Protein AF-A0A8T4PG13-F1 (afdb_monomer)

Foldseek 3Di:
DPDQAWFLLLLVLLCVAQVVVVPQAGPQPRHRSVVCRRQQDSHRPSDPPDQKFGFQADKAKEFEWEAEALDTCDCVNQVVFADDPVVSDDRQFTSQKGFHHDDDPVDGTRGMMMGGIGQDFQLNGCVSQCWDKDQAWTAHNVRDIQGDDPQKGWFKDKLLHTDRCIRNDDDHHQIFIYIYIGNDDPVSSVVRSVPRDRCSVVD

pLDDT: mean 92.12, std 10.07, range [40.81, 98.62]

Secondary structure (DSSP, 8-state):
-PPP---HHHHHHHHHHH-TT-SSB-TTT-SBHHHHHHTT-SS-TTSTT-----TTS--EEEEEEEEETTEE--HHHHGGGSB-TTT---TTS-SSEEEBSSPPTT--TTSEEEE-STT--HHHHHHHTT-EE-SSEEE-TT--EEE--SS-EEEEEETTEE-TTGGG--PPTTEEEEEEEES--HHHHHHHHHHS---GGG-

Sequence (203 aa):
MSAMSLTPFDTQLAKEFMDKNNDGQCDSCGMPVDMCISSGQLQCNMDSKSTIGILGSQHLHADLKIYILGNVLDENVLGPLAMDMSKMDSRITSSFIHFDKGASFPEKEGDVIHMHATGVPLWVFFKSIGIKFNKECFVLDNKESYCNDRNNNLKFFVNGIENPEYEEYVFNDNDKILVSYGDEGEKEIKQQISSITDFSKNH

Mean predicted aligned error: 4.25 Å

Structure (mmCIF, N/CA/C/O backbone):
data_AF-A0A8T4PG13-F1
#
_entry.id   AF-A0A8T4PG13-F1
#
loop_
_atom_site.group_PDB
_atom_site.id
_atom_site.type_symbol
_atom_site.label_atom_id
_atom_site.label_alt_id
_atom_site.label_comp_id
_atom_site.label_asym_id
_atom_site.label_entity_id
_atom_site.label_seq_id
_atom_site.pdbx_PDB_ins_code
_atom_site.Cartn_x
_atom_site.Cartn_y
_atom_site.Cartn_z
_atom_site.occupancy
_atom_site.B_iso_or_equiv
_atom_site.auth_seq_id
_atom_site.auth_comp_id
_atom_site.auth_asym_id
_atom_site.auth_atom_id
_atom_site.pdbx_PDB_model_num
ATOM 1 N N . MET A 1 1 ? -3.878 9.234 -23.975 1.00 40.81 1 MET A N 1
ATOM 2 C CA . MET A 1 1 ? -3.409 8.719 -22.675 1.00 40.81 1 MET A CA 1
ATOM 3 C C . MET A 1 1 ? -1.916 8.973 -22.630 1.00 40.81 1 MET A C 1
ATOM 5 O O . MET A 1 1 ? -1.228 8.515 -23.534 1.00 40.81 1 MET A O 1
ATOM 9 N N . SER A 1 2 ? -1.445 9.807 -21.701 1.00 45.94 2 SER A N 1
ATOM 10 C CA . SER A 1 2 ? -0.002 9.947 -21.471 1.00 45.94 2 SER A CA 1
ATOM 11 C C . SER A 1 2 ? 0.509 8.592 -20.981 1.00 45.94 2 SER A C 1
ATOM 13 O O . SER A 1 2 ? -0.162 7.975 -20.155 1.00 45.94 2 SER A O 1
ATOM 15 N N . ALA A 1 3 ? 1.613 8.085 -21.524 1.00 58.28 3 ALA A N 1
ATOM 16 C CA . ALA A 1 3 ? 2.191 6.841 -21.026 1.00 58.28 3 ALA A CA 1
ATOM 17 C C . ALA A 1 3 ? 2.620 7.067 -19.568 1.00 58.28 3 ALA A C 1
ATOM 19 O O . ALA A 1 3 ? 3.402 7.981 -19.306 1.00 58.28 3 ALA A O 1
ATOM 20 N N . MET A 1 4 ? 2.084 6.286 -18.624 1.00 72.06 4 MET A N 1
ATOM 21 C CA . MET A 1 4 ? 2.599 6.294 -17.254 1.00 72.06 4 MET A CA 1
ATOM 22 C C . MET A 1 4 ? 4.065 5.865 -17.291 1.00 72.06 4 MET A C 1
ATOM 24 O O . MET A 1 4 ? 4.422 4.891 -17.955 1.00 72.06 4 MET A O 1
ATOM 28 N N . SER A 1 5 ? 4.914 6.616 -16.602 1.00 84.88 5 SER A N 1
ATOM 29 C CA . SER A 1 5 ? 6.335 6.325 -16.455 1.00 84.88 5 SER A CA 1
ATOM 30 C C . SER A 1 5 ? 6.651 6.082 -14.990 1.00 84.88 5 SER A C 1
ATOM 32 O O . SER A 1 5 ? 6.028 6.694 -14.121 1.00 84.88 5 SER A O 1
ATOM 34 N N . LEU A 1 6 ? 7.659 5.252 -14.729 1.00 90.69 6 LEU A N 1
ATOM 35 C CA . LEU A 1 6 ? 8.151 5.013 -13.375 1.00 90.69 6 LEU A CA 1
ATOM 36 C C . LEU A 1 6 ? 8.548 6.333 -12.709 1.00 90.69 6 LEU A C 1
ATOM 38 O O . LEU A 1 6 ? 9.200 7.182 -13.327 1.00 90.69 6 LEU A O 1
ATOM 42 N N . THR A 1 7 ? 8.184 6.494 -11.439 1.00 91.00 7 THR A N 1
ATOM 43 C CA . THR A 1 7 ? 8.658 7.624 -10.638 1.00 91.00 7 THR A CA 1
ATOM 44 C C . THR A 1 7 ? 10.124 7.409 -10.235 1.00 91.00 7 THR A C 1
ATOM 46 O O . THR A 1 7 ? 10.674 6.311 -10.403 1.00 91.00 7 THR A O 1
ATOM 49 N N . PRO A 1 8 ? 10.807 8.428 -9.678 1.00 90.81 8 PRO A N 1
ATOM 50 C CA . PRO A 1 8 ? 12.129 8.231 -9.088 1.00 90.81 8 PRO A CA 1
ATOM 51 C C . PRO A 1 8 ? 12.143 7.159 -7.989 1.00 90.81 8 PRO A C 1
ATOM 53 O O . PRO A 1 8 ? 13.102 6.390 -7.921 1.00 90.81 8 PRO A O 1
ATOM 56 N N . PHE A 1 9 ? 11.073 7.068 -7.186 1.00 91.81 9 PHE A N 1
ATOM 57 C CA . PHE A 1 9 ? 10.904 6.010 -6.188 1.00 91.81 9 PHE A CA 1
ATOM 58 C C . PHE A 1 9 ? 10.885 4.629 -6.851 1.00 91.81 9 PHE A C 1
ATOM 60 O O . PHE A 1 9 ? 11.680 3.765 -6.484 1.00 91.81 9 PHE A O 1
ATOM 67 N N . ASP A 1 10 ? 10.050 4.441 -7.877 1.00 94.12 10 ASP A N 1
ATOM 68 C CA . ASP A 1 10 ? 9.951 3.153 -8.573 1.00 94.12 10 ASP A CA 1
ATOM 69 C C . ASP A 1 10 ? 11.254 2.786 -9.276 1.00 94.12 10 ASP A C 1
ATOM 71 O O . ASP A 1 10 ? 11.662 1.634 -9.264 1.00 94.12 10 ASP A O 1
ATOM 75 N N . THR A 1 11 ? 11.935 3.769 -9.868 1.00 94.00 11 THR A N 1
ATOM 76 C CA . THR A 1 11 ? 13.227 3.566 -10.533 1.00 94.00 11 THR A CA 1
ATOM 77 C C . THR A 1 11 ? 14.283 3.081 -9.542 1.00 94.00 11 THR A C 1
ATOM 79 O O . THR A 1 11 ? 15.051 2.171 -9.854 1.00 94.00 11 THR A O 1
ATOM 82 N N . GLN A 1 12 ? 14.333 3.670 -8.345 1.00 94.31 12 GLN A N 1
ATOM 83 C CA . GLN A 1 12 ? 15.242 3.226 -7.293 1.00 94.31 12 GLN A CA 1
ATOM 84 C C . GLN A 1 12 ? 14.870 1.824 -6.798 1.00 94.31 12 GLN A C 1
ATOM 86 O O . GLN A 1 12 ? 15.736 0.955 -6.724 1.00 94.31 12 GLN A O 1
ATOM 91 N N . LEU A 1 13 ? 13.589 1.586 -6.518 1.00 95.50 13 LEU A N 1
ATOM 92 C CA . LEU A 1 13 ? 13.092 0.295 -6.048 1.00 95.50 13 LEU A CA 1
ATOM 93 C C . LEU A 1 13 ? 13.324 -0.824 -7.078 1.00 95.50 13 LEU A C 1
ATOM 95 O O . LEU A 1 13 ? 13.724 -1.930 -6.723 1.00 95.50 13 LEU A O 1
ATOM 99 N N . ALA A 1 14 ? 13.155 -0.522 -8.364 1.00 96.50 14 ALA A N 1
ATOM 100 C CA . ALA A 1 14 ? 13.445 -1.427 -9.466 1.00 96.50 14 ALA A CA 1
ATOM 101 C C . ALA A 1 14 ? 14.925 -1.832 -9.495 1.00 96.50 14 ALA A C 1
ATOM 103 O O . ALA A 1 14 ? 15.232 -3.009 -9.675 1.00 96.50 14 ALA A O 1
ATOM 104 N N . LYS A 1 15 ? 15.846 -0.886 -9.265 1.00 96.56 15 LYS A N 1
ATOM 105 C CA . LYS A 1 15 ? 17.284 -1.178 -9.149 1.00 96.56 15 LYS A CA 1
ATOM 106 C C . LYS A 1 15 ? 17.589 -2.034 -7.920 1.00 96.56 15 LYS A C 1
ATOM 108 O O . LYS A 1 15 ? 18.310 -3.013 -8.050 1.00 96.56 15 LYS A O 1
ATOM 113 N N . GLU A 1 16 ? 16.970 -1.748 -6.771 1.00 95.69 16 GLU A N 1
ATOM 114 C CA . GLU A 1 16 ? 17.101 -2.577 -5.556 1.00 95.69 16 GLU A CA 1
ATOM 115 C C . GLU A 1 16 ? 16.682 -4.042 -5.792 1.00 95.69 16 GLU A C 1
ATOM 117 O O . GLU A 1 16 ? 17.250 -4.956 -5.188 1.00 95.69 16 GLU A O 1
ATOM 122 N N . PHE A 1 17 ? 15.702 -4.287 -6.667 1.00 95.69 17 PHE A N 1
ATOM 123 C CA . PHE A 1 17 ? 15.253 -5.642 -6.992 1.00 95.69 17 PHE A CA 1
ATOM 124 C C . PHE A 1 17 ? 16.032 -6.316 -8.108 1.00 95.69 17 PHE A C 1
ATOM 126 O O . PHE A 1 17 ? 16.291 -7.519 -8.013 1.00 95.69 17 PHE A O 1
ATOM 133 N N . MET A 1 18 ? 16.351 -5.574 -9.164 1.00 96.94 18 MET A N 1
ATOM 134 C CA . MET A 1 18 ? 16.873 -6.140 -10.399 1.00 96.94 18 MET A CA 1
ATOM 135 C C . MET A 1 18 ? 18.391 -6.054 -10.520 1.00 96.94 18 MET A C 1
ATOM 137 O O . MET A 1 18 ? 18.924 -6.874 -11.245 1.00 96.94 18 MET A O 1
ATOM 141 N N . ASP A 1 19 ? 19.071 -5.123 -9.854 1.00 97.25 19 ASP A N 1
ATOM 142 C CA . ASP A 1 19 ? 20.518 -4.869 -9.977 1.00 97.25 19 ASP A CA 1
ATOM 143 C C . ASP A 1 19 ? 21.156 -4.808 -8.576 1.00 97.25 19 ASP A C 1
ATOM 145 O O . ASP A 1 19 ? 21.593 -3.762 -8.088 1.00 97.25 19 ASP A O 1
ATOM 149 N N . LYS A 1 20 ? 21.142 -5.939 -7.859 1.00 95.75 20 LYS A N 1
ATOM 150 C CA . LYS A 1 20 ? 21.575 -6.011 -6.451 1.00 95.75 20 LYS A CA 1
ATOM 151 C C . LYS A 1 20 ? 23.082 -5.885 -6.302 1.00 95.75 20 LYS A C 1
ATOM 153 O O . LYS A 1 20 ? 23.561 -5.487 -5.239 1.00 95.75 20 LYS A O 1
ATOM 158 N N . ASN A 1 21 ? 23.831 -6.279 -7.330 1.00 96.31 21 ASN A N 1
ATOM 159 C CA . ASN A 1 21 ? 25.283 -6.151 -7.362 1.00 96.31 21 ASN A CA 1
ATOM 160 C C . ASN A 1 21 ? 25.744 -4.769 -7.878 1.00 96.31 21 ASN A C 1
ATOM 162 O O . ASN A 1 21 ? 26.934 -4.464 -7.771 1.00 96.31 21 ASN A O 1
ATOM 166 N N . ASN A 1 22 ? 24.809 -3.931 -8.347 1.00 96.50 22 ASN A N 1
ATOM 167 C CA . ASN A 1 22 ? 25.030 -2.576 -8.842 1.00 96.50 22 ASN A CA 1
ATOM 168 C C . ASN A 1 22 ? 26.055 -2.536 -9.995 1.00 96.50 22 ASN A C 1
ATOM 170 O O . ASN A 1 22 ? 26.958 -1.689 -10.013 1.00 96.50 22 ASN A O 1
ATOM 174 N N . ASP A 1 23 ? 25.937 -3.475 -10.937 1.00 97.50 23 ASP A N 1
ATOM 175 C CA . ASP A 1 23 ? 26.761 -3.558 -12.149 1.00 97.50 23 ASP A CA 1
ATOM 176 C C . ASP A 1 23 ? 26.064 -2.988 -13.402 1.00 97.50 23 ASP A C 1
ATOM 178 O O . ASP A 1 23 ? 26.671 -2.911 -14.477 1.00 97.50 23 ASP A O 1
ATOM 182 N N . GLY A 1 24 ? 24.817 -2.525 -13.255 1.00 97.06 24 GLY A N 1
ATOM 183 C CA . GLY A 1 24 ? 24.008 -1.950 -14.325 1.00 97.06 24 GLY A CA 1
ATOM 184 C C . GLY A 1 24 ? 23.282 -2.988 -15.183 1.00 97.06 24 GLY A C 1
ATOM 185 O O . GLY A 1 24 ? 22.622 -2.611 -16.159 1.00 97.06 24 GLY A O 1
ATOM 186 N N . GLN A 1 25 ? 23.376 -4.276 -14.852 1.00 97.88 25 GLN A N 1
ATOM 187 C CA . GLN A 1 25 ? 22.644 -5.361 -15.493 1.00 97.88 25 GLN A CA 1
ATOM 188 C C . GLN A 1 25 ? 21.595 -5.931 -14.544 1.00 97.88 25 GLN A C 1
ATOM 190 O O . GLN A 1 25 ? 21.725 -5.934 -13.327 1.00 97.88 25 GLN A O 1
ATOM 195 N N . CYS A 1 26 ? 20.510 -6.425 -15.126 1.00 97.38 26 CYS A N 1
ATOM 196 C CA . CYS A 1 26 ? 19.510 -7.138 -14.370 1.00 97.38 26 CYS A CA 1
ATOM 197 C C . CYS A 1 26 ? 20.037 -8.532 -14.000 1.00 97.38 26 CYS A C 1
ATOM 199 O O . CYS A 1 26 ? 20.250 -9.365 -14.881 1.00 97.38 26 CYS A O 1
ATOM 201 N N . ASP A 1 27 ? 20.135 -8.821 -12.706 1.00 96.50 27 ASP A N 1
ATOM 202 C CA . ASP A 1 27 ? 20.566 -10.095 -12.118 1.00 96.50 27 ASP A CA 1
ATOM 203 C C . ASP A 1 27 ? 19.763 -11.306 -12.623 1.00 96.50 27 ASP A C 1
ATOM 205 O O . ASP A 1 27 ? 20.221 -12.446 -12.546 1.00 96.50 27 ASP A O 1
ATOM 209 N N . SER A 1 28 ? 18.540 -11.077 -13.110 1.00 95.94 28 SER A N 1
ATOM 210 C CA . SER A 1 28 ? 17.630 -12.140 -13.555 1.00 95.94 28 SER A CA 1
ATOM 211 C C . SER A 1 28 ? 17.753 -12.466 -15.041 1.00 95.94 28 SER A C 1
ATOM 213 O O . SER A 1 28 ? 17.643 -13.629 -15.420 1.00 95.94 28 SER A O 1
ATOM 215 N N . CYS A 1 29 ? 17.966 -11.460 -15.896 1.00 95.94 29 CYS A N 1
ATOM 216 C CA . CYS A 1 29 ? 17.942 -11.635 -17.354 1.00 95.94 29 CYS A CA 1
ATOM 217 C C . CYS A 1 29 ? 19.242 -11.239 -18.070 1.00 95.94 29 CYS A C 1
ATOM 219 O O . CYS A 1 29 ? 19.374 -11.503 -19.264 1.00 95.94 29 CYS A O 1
ATOM 221 N N . GLY A 1 30 ? 20.194 -10.606 -17.379 1.00 96.00 30 GLY A N 1
ATOM 222 C CA . GLY A 1 30 ? 21.473 -10.149 -17.932 1.00 96.00 30 GLY A CA 1
ATOM 223 C C . GLY A 1 30 ? 21.376 -8.960 -18.897 1.00 96.00 30 GLY A C 1
ATOM 224 O O . GLY A 1 30 ? 22.376 -8.567 -19.489 1.00 96.00 30 GLY A O 1
ATOM 225 N N . MET A 1 31 ? 20.188 -8.381 -19.096 1.00 96.19 31 MET A N 1
ATOM 226 C CA . MET A 1 31 ? 20.018 -7.160 -19.893 1.00 96.19 31 MET A CA 1
ATOM 227 C C . MET A 1 31 ? 20.367 -5.920 -19.063 1.00 96.19 31 MET A C 1
ATOM 229 O O . MET A 1 31 ? 20.243 -5.973 -17.841 1.00 96.19 31 MET A O 1
ATOM 233 N N . PRO A 1 32 ? 20.722 -4.778 -19.682 1.00 97.94 32 PRO A N 1
ATOM 234 C CA . PRO A 1 32 ? 20.872 -3.520 -18.953 1.00 97.94 32 PRO A CA 1
ATOM 235 C C . PRO A 1 32 ? 19.631 -3.216 -18.104 1.00 97.94 32 PRO A C 1
ATOM 237 O O . PRO A 1 32 ? 18.508 -3.252 -18.615 1.00 97.94 32 PRO A O 1
ATOM 240 N N . VAL A 1 33 ? 19.808 -2.902 -16.819 1.00 97.12 33 VAL A N 1
ATOM 241 C CA . VAL A 1 33 ? 18.679 -2.704 -15.891 1.00 97.12 33 VAL A CA 1
ATOM 242 C C . VAL A 1 33 ? 17.763 -1.561 -16.342 1.00 97.12 33 VAL A C 1
ATOM 244 O O . VAL A 1 33 ? 16.540 -1.677 -16.274 1.00 97.12 33 VAL A O 1
ATOM 247 N N . ASP A 1 34 ? 18.334 -0.504 -16.926 1.00 96.00 34 ASP A N 1
ATOM 248 C CA . ASP A 1 34 ? 17.578 0.632 -17.464 1.00 96.00 34 ASP A CA 1
ATOM 249 C C . ASP A 1 34 ? 16.650 0.224 -18.628 1.00 96.00 34 ASP A C 1
ATOM 251 O O . ASP A 1 34 ? 15.604 0.842 -18.839 1.00 96.00 34 ASP A O 1
ATOM 255 N N . MET A 1 35 ? 16.968 -0.850 -19.361 1.00 95.44 35 MET A N 1
ATOM 256 C CA . MET A 1 35 ? 16.071 -1.408 -20.381 1.00 95.44 35 MET A CA 1
ATOM 257 C C . MET A 1 35 ? 14.831 -2.044 -19.741 1.00 95.44 35 MET A C 1
ATOM 259 O O . MET A 1 35 ? 13.722 -1.876 -20.243 1.00 95.44 35 MET A O 1
ATOM 263 N N . CYS A 1 36 ? 14.992 -2.720 -18.600 1.00 95.19 36 CYS A N 1
ATOM 264 C CA . CYS A 1 36 ? 13.862 -3.266 -17.853 1.00 95.19 36 CYS A CA 1
ATOM 265 C C . CYS A 1 36 ? 13.001 -2.133 -17.267 1.00 95.19 36 CYS A C 1
ATOM 267 O O . CYS A 1 36 ? 11.787 -2.105 -17.471 1.00 95.19 36 CYS A O 1
ATOM 269 N N . ILE A 1 37 ? 13.629 -1.139 -16.639 1.00 95.25 37 ILE A N 1
ATOM 270 C CA . ILE A 1 37 ? 12.951 0.025 -16.042 1.00 95.25 37 ILE A CA 1
ATOM 271 C C . ILE A 1 37 ? 12.169 0.817 -17.099 1.00 95.25 37 ILE A C 1
ATOM 273 O O . ILE A 1 37 ? 10.988 1.102 -16.912 1.00 95.25 37 ILE A O 1
ATOM 277 N N . SER A 1 38 ? 12.789 1.125 -18.244 1.00 93.56 38 SER A N 1
ATOM 278 C CA . SER A 1 38 ? 12.133 1.865 -19.337 1.00 93.56 38 SER A CA 1
ATOM 279 C C . SER A 1 38 ? 10.974 1.104 -19.984 1.00 93.56 38 SER A C 1
ATOM 281 O O . SER A 1 38 ? 10.086 1.727 -20.562 1.00 93.56 38 SER A O 1
ATOM 283 N N . SER A 1 39 ? 10.938 -0.224 -19.846 1.00 93.06 39 SER A N 1
ATOM 284 C CA . SER A 1 39 ? 9.801 -1.053 -20.260 1.00 93.06 39 SER A CA 1
ATOM 285 C C . SER A 1 39 ? 8.658 -1.119 -19.236 1.00 93.06 39 SER A C 1
ATOM 287 O O . SER A 1 39 ? 7.694 -1.843 -19.463 1.00 93.06 39 SER A O 1
ATOM 289 N N . GLY A 1 40 ? 8.742 -0.380 -18.123 1.00 94.25 40 GLY A N 1
ATOM 290 C CA . GLY A 1 40 ? 7.680 -0.323 -17.118 1.00 94.25 40 GLY A CA 1
ATOM 291 C C . GLY A 1 40 ? 7.798 -1.369 -16.006 1.00 94.25 40 GLY A C 1
ATOM 292 O O . GLY A 1 40 ? 6.801 -1.672 -15.359 1.00 94.25 40 GLY A O 1
ATOM 293 N N . GLN A 1 41 ? 8.971 -1.973 -15.802 1.00 95.94 41 GLN A N 1
ATOM 294 C CA . GLN A 1 41 ? 9.139 -3.096 -14.875 1.00 95.94 41 GLN A CA 1
ATOM 295 C C . GLN A 1 41 ? 9.695 -2.657 -13.518 1.00 95.94 41 GLN A C 1
ATOM 297 O O . GLN A 1 41 ? 10.787 -2.091 -13.451 1.00 95.94 41 GLN A O 1
ATOM 302 N N . LEU A 1 42 ? 8.977 -2.990 -12.438 1.00 96.19 42 LEU A N 1
ATOM 303 C CA . LEU A 1 42 ? 9.498 -2.911 -11.067 1.00 96.19 42 LEU A CA 1
ATOM 304 C C . LEU A 1 42 ? 10.297 -4.166 -10.690 1.00 96.19 42 LEU A C 1
ATOM 306 O O . LEU A 1 42 ? 11.298 -4.091 -9.984 1.00 96.19 42 LEU A O 1
ATOM 310 N N . GLN A 1 43 ? 9.862 -5.320 -11.193 1.00 96.69 43 GLN A N 1
ATOM 311 C CA . GLN A 1 43 ? 10.550 -6.602 -11.094 1.00 96.69 43 GLN A CA 1
ATOM 312 C C . GLN A 1 43 ? 10.735 -7.173 -12.500 1.00 96.69 43 GLN A C 1
ATOM 314 O O . GLN A 1 43 ? 9.929 -6.914 -13.394 1.00 96.69 43 GLN A O 1
ATOM 319 N N . CYS A 1 44 ? 11.793 -7.953 -12.713 1.00 95.94 44 CYS A N 1
ATOM 320 C CA . CYS A 1 44 ? 12.068 -8.520 -14.027 1.00 95.94 44 CYS A CA 1
ATOM 321 C C . CYS A 1 44 ? 11.021 -9.588 -14.365 1.00 95.94 44 CYS A C 1
ATOM 323 O O . CYS A 1 44 ? 10.932 -10.598 -13.672 1.00 95.94 44 CYS A O 1
ATOM 325 N N . ASN A 1 45 ? 10.273 -9.435 -15.456 1.00 92.62 45 ASN A N 1
ATOM 326 C CA . ASN A 1 45 ? 9.274 -10.422 -15.884 1.00 92.62 45 ASN A CA 1
ATOM 327 C C . ASN A 1 45 ? 9.866 -11.785 -16.300 1.00 92.62 45 ASN A C 1
ATOM 329 O O . ASN A 1 45 ? 9.121 -12.742 -16.503 1.00 92.62 45 ASN A O 1
ATOM 333 N N . MET A 1 46 ? 11.192 -11.876 -16.446 1.00 92.00 46 MET A N 1
ATOM 334 C CA . MET A 1 46 ? 11.911 -13.129 -16.683 1.00 92.00 46 MET A CA 1
ATOM 335 C C . MET A 1 46 ? 12.332 -13.828 -15.382 1.00 92.00 46 MET A C 1
ATOM 337 O O . MET A 1 46 ? 12.756 -14.982 -15.434 1.00 92.00 46 MET A O 1
ATOM 341 N N . ASP A 1 47 ? 12.215 -13.170 -14.225 1.00 92.62 47 ASP A N 1
ATOM 342 C CA . ASP A 1 47 ? 12.393 -13.830 -12.934 1.00 92.62 47 ASP A CA 1
ATOM 343 C C . ASP A 1 47 ? 11.116 -14.592 -12.564 1.00 92.62 47 ASP A C 1
ATOM 345 O O . ASP A 1 47 ? 10.043 -14.020 -12.387 1.00 92.62 47 ASP A O 1
ATOM 349 N N . SER A 1 48 ? 11.254 -15.905 -12.387 1.00 90.94 48 SER A N 1
ATOM 350 C CA . SER A 1 48 ? 10.196 -16.793 -11.888 1.00 90.94 48 SER A CA 1
ATOM 351 C C . SER A 1 48 ? 9.613 -16.395 -10.524 1.00 90.94 48 SER A C 1
ATOM 353 O O . SER A 1 48 ? 8.555 -16.897 -10.153 1.00 90.94 48 SER A O 1
ATOM 355 N N . LYS A 1 49 ? 10.313 -15.548 -9.759 1.00 91.12 49 LYS A N 1
ATOM 356 C CA . LYS A 1 49 ? 9.876 -15.045 -8.451 1.00 91.12 49 LYS A CA 1
ATOM 357 C C . LYS A 1 49 ? 9.139 -13.711 -8.530 1.00 91.12 49 LYS A C 1
ATOM 359 O O . LYS A 1 49 ? 8.639 -13.263 -7.501 1.00 91.12 49 LYS A O 1
ATOM 364 N N . SER A 1 50 ? 9.085 -13.076 -9.699 1.00 93.38 50 SER A N 1
ATOM 365 C CA . SER A 1 50 ? 8.373 -11.813 -9.866 1.00 93.38 50 SER A CA 1
ATOM 366 C C . SER A 1 50 ? 6.873 -12.010 -9.706 1.00 93.38 50 SER A C 1
ATOM 368 O O . SER A 1 50 ? 6.273 -12.887 -10.327 1.00 93.38 50 SER A O 1
ATOM 370 N N . THR A 1 51 ? 6.272 -11.161 -8.884 1.00 95.12 51 THR A N 1
ATOM 371 C CA . THR A 1 51 ? 4.829 -11.127 -8.624 1.00 95.12 51 THR A CA 1
ATOM 372 C C . THR A 1 51 ? 4.190 -9.836 -9.124 1.00 95.12 51 THR A C 1
ATOM 374 O O . THR A 1 51 ? 2.988 -9.815 -9.374 1.00 95.12 51 THR A O 1
ATOM 377 N N . ILE A 1 52 ? 4.988 -8.780 -9.317 1.00 97.19 52 ILE A N 1
ATOM 378 C CA . ILE A 1 52 ? 4.526 -7.468 -9.766 1.00 97.19 52 ILE A CA 1
ATOM 379 C C . ILE A 1 52 ? 4.598 -7.390 -11.293 1.00 97.19 52 ILE A C 1
ATOM 381 O O . ILE A 1 52 ? 5.650 -7.609 -11.898 1.00 97.19 52 ILE A O 1
ATOM 385 N N . GLY A 1 53 ? 3.465 -7.069 -11.914 1.00 96.31 53 GLY A N 1
ATOM 386 C CA . GLY A 1 53 ? 3.335 -6.898 -13.357 1.00 96.31 53 GLY A CA 1
ATOM 387 C C . GLY A 1 53 ? 3.977 -5.618 -13.885 1.00 96.31 53 GLY A C 1
ATOM 388 O O . GLY A 1 53 ? 4.483 -4.780 -13.144 1.00 96.31 53 GLY A O 1
ATOM 389 N N . ILE A 1 54 ? 3.921 -5.448 -15.205 1.00 95.88 54 ILE A N 1
ATOM 390 C CA . ILE A 1 54 ? 4.385 -4.228 -15.879 1.00 95.88 54 ILE A CA 1
ATOM 391 C C . ILE A 1 54 ? 3.431 -3.072 -15.548 1.00 95.88 54 ILE A C 1
ATOM 393 O O . ILE A 1 54 ? 2.216 -3.272 -15.491 1.00 95.88 54 ILE A O 1
ATOM 397 N N . LEU A 1 55 ? 3.954 -1.862 -15.361 1.00 95.50 55 LEU A N 1
ATOM 398 C CA . LEU A 1 55 ? 3.146 -0.657 -15.180 1.00 95.50 55 LEU A CA 1
ATOM 399 C C . LEU A 1 55 ? 2.139 -0.485 -16.332 1.00 95.50 55 LEU A C 1
ATOM 401 O O . LEU A 1 55 ? 2.487 -0.590 -17.507 1.00 95.50 55 LEU A O 1
ATOM 405 N N . GLY A 1 56 ? 0.881 -0.233 -15.985 1.00 93.94 56 GLY A N 1
ATOM 406 C CA . GLY A 1 56 ? -0.256 -0.167 -16.902 1.00 93.94 56 GLY A CA 1
ATOM 407 C C . GLY A 1 56 ? -0.893 -1.520 -17.244 1.00 93.94 56 GLY A C 1
ATOM 408 O O . GLY A 1 56 ? -1.825 -1.556 -18.044 1.00 93.94 56 GLY A O 1
ATOM 409 N N . SER A 1 57 ? -0.423 -2.638 -16.675 1.00 95.38 57 SER A N 1
ATOM 410 C CA . SER A 1 57 ? -0.997 -3.973 -16.940 1.00 95.38 57 SER A CA 1
ATOM 411 C C . SER A 1 57 ? -2.383 -4.194 -16.328 1.00 95.38 57 SER A C 1
ATOM 413 O O . SER A 1 57 ? -3.113 -5.078 -16.775 1.00 95.38 57 SER A O 1
ATOM 415 N N . GLN A 1 58 ? -2.753 -3.401 -15.325 1.00 95.69 58 GLN A N 1
ATOM 416 C CA . GLN A 1 58 ? -4.058 -3.428 -14.674 1.00 95.69 58 GLN A CA 1
ATOM 417 C C . GLN A 1 58 ? -4.386 -2.031 -14.143 1.00 95.69 58 GLN A C 1
ATOM 419 O O . GLN A 1 58 ? -3.481 -1.222 -13.975 1.00 95.69 58 GLN A O 1
ATOM 424 N N . HIS A 1 59 ? -5.659 -1.741 -13.893 1.00 96.12 59 HIS A N 1
ATOM 425 C CA . HIS A 1 59 ? -6.086 -0.539 -13.187 1.00 96.12 59 HIS A CA 1
ATOM 426 C C . HIS A 1 59 ? -7.217 -0.921 -12.227 1.00 96.12 59 HIS A C 1
ATOM 428 O O . HIS A 1 59 ? -8.254 -1.374 -12.706 1.00 96.12 59 HIS A O 1
ATOM 434 N N . LEU A 1 60 ? -6.980 -0.840 -10.914 1.00 97.56 60 LEU A N 1
ATOM 435 C CA . LEU A 1 60 ? -7.962 -1.159 -9.870 1.00 97.56 60 LEU A CA 1
ATOM 436 C C . LEU A 1 60 ? -8.030 -0.050 -8.823 1.00 97.56 60 LEU A C 1
ATOM 438 O O . LEU A 1 60 ? -7.029 0.626 -8.568 1.00 97.56 60 LEU A O 1
ATOM 442 N N . HIS A 1 61 ? -9.176 0.039 -8.156 1.00 97.56 61 HIS A N 1
ATOM 443 C CA . HIS A 1 61 ? -9.457 1.006 -7.100 1.00 97.56 61 HIS A CA 1
ATOM 444 C C . HIS A 1 61 ? -9.848 0.296 -5.803 1.00 97.56 61 HIS A C 1
ATOM 446 O O . HIS A 1 61 ? -10.497 -0.745 -5.836 1.00 97.56 61 HIS A O 1
ATOM 452 N N . ALA A 1 62 ? -9.501 0.859 -4.649 1.00 98.31 62 ALA A N 1
ATOM 453 C CA . ALA A 1 62 ? -9.994 0.399 -3.350 1.00 98.31 62 ALA A CA 1
ATOM 454 C C . ALA A 1 62 ? -10.210 1.584 -2.403 1.00 98.31 62 ALA A C 1
ATOM 456 O O . ALA A 1 62 ? -9.515 2.594 -2.495 1.00 98.31 62 ALA A O 1
ATOM 457 N N . ASP A 1 63 ? -11.164 1.466 -1.484 1.00 97.69 63 ASP A N 1
ATOM 458 C CA . ASP A 1 63 ? -11.360 2.446 -0.417 1.00 97.69 63 ASP A CA 1
ATOM 459 C C . ASP A 1 63 ? -10.448 2.088 0.765 1.00 97.69 63 ASP A C 1
ATOM 461 O O . ASP A 1 63 ? -10.506 0.967 1.278 1.00 97.69 63 ASP A O 1
ATOM 465 N N . LEU A 1 64 ? -9.623 3.028 1.226 1.00 96.75 64 LEU A N 1
ATOM 466 C CA . LEU A 1 64 ? -8.682 2.819 2.327 1.00 96.75 64 LEU A CA 1
ATOM 467 C C . LEU A 1 64 ? -8.986 3.770 3.481 1.00 96.75 64 LEU A C 1
ATOM 469 O O . LEU A 1 64 ? -9.145 4.972 3.301 1.00 96.75 64 LEU A O 1
ATOM 473 N N . LYS A 1 65 ? -9.007 3.235 4.702 1.00 96.94 65 LYS A N 1
ATOM 474 C CA . LYS A 1 65 ? -9.088 4.045 5.915 1.00 96.94 65 LYS A CA 1
ATOM 475 C C . LYS A 1 65 ? -8.106 3.576 6.969 1.00 96.94 65 LYS A C 1
ATOM 477 O O . LYS A 1 65 ? -7.950 2.379 7.203 1.00 96.94 65 LYS A O 1
ATOM 482 N N . ILE A 1 66 ? -7.456 4.534 7.622 1.00 97.12 66 ILE A N 1
ATOM 483 C CA . ILE A 1 66 ? -6.442 4.263 8.639 1.00 97.12 66 ILE A CA 1
ATOM 484 C C . ILE A 1 66 ? -6.847 4.956 9.936 1.00 97.12 66 ILE A C 1
ATOM 486 O O . ILE A 1 66 ? -7.087 6.162 9.950 1.00 97.12 66 ILE A O 1
ATOM 490 N N . TYR A 1 67 ? -6.917 4.185 11.016 1.00 97.50 67 TYR A N 1
ATOM 491 C CA . TYR A 1 67 ? -7.188 4.651 12.369 1.00 97.50 67 TYR A CA 1
ATOM 492 C C . TYR A 1 67 ? -5.987 4.397 13.274 1.00 97.50 67 TYR A C 1
ATOM 494 O O . TYR A 1 67 ? -5.447 3.292 13.308 1.00 97.50 67 TYR A O 1
ATOM 502 N N . ILE A 1 68 ? -5.604 5.411 14.045 1.00 97.00 68 ILE A N 1
ATOM 503 C CA . ILE A 1 68 ? -4.548 5.356 15.050 1.00 97.00 68 ILE A CA 1
ATOM 504 C C . ILE A 1 68 ? -5.102 5.920 16.362 1.00 97.00 68 ILE A C 1
ATOM 506 O O . ILE A 1 68 ? -5.476 7.093 16.440 1.00 97.00 68 ILE A O 1
ATOM 510 N N . LEU A 1 69 ? -5.162 5.081 17.398 1.00 96.19 69 LEU A N 1
ATOM 511 C CA . LEU A 1 69 ? -5.704 5.406 18.721 1.00 96.19 69 LEU A CA 1
ATOM 512 C C . LEU A 1 69 ? -7.102 6.048 18.620 1.00 96.19 69 LEU A C 1
ATOM 514 O O . LEU A 1 69 ? -7.345 7.128 19.160 1.00 96.19 69 LEU A O 1
ATOM 518 N N . GLY A 1 70 ? -7.996 5.430 17.842 1.00 95.31 70 GLY A N 1
ATOM 519 C CA . GLY A 1 70 ? -9.346 5.926 17.564 1.00 95.31 70 GLY A CA 1
ATOM 520 C C . GLY A 1 70 ? -9.455 7.132 16.619 1.00 95.31 70 GLY A C 1
ATOM 521 O O . GLY A 1 70 ? -10.570 7.478 16.222 1.00 95.31 70 GLY A O 1
ATOM 522 N N . ASN A 1 71 ? -8.347 7.759 16.211 1.00 95.56 71 ASN A N 1
ATOM 523 C CA . ASN A 1 71 ? -8.351 8.918 15.313 1.00 95.56 71 ASN A CA 1
ATOM 524 C C . ASN A 1 71 ? -8.077 8.496 13.870 1.00 95.56 71 ASN A C 1
ATOM 526 O O . ASN A 1 71 ? -7.177 7.702 13.615 1.00 95.56 71 ASN A O 1
ATOM 530 N N . VAL A 1 72 ? -8.835 9.044 12.921 1.00 95.12 72 VAL A N 1
ATOM 531 C CA . VAL A 1 72 ? -8.592 8.809 11.493 1.00 95.12 72 VAL A CA 1
ATOM 532 C C . VAL A 1 72 ? -7.357 9.589 11.035 1.00 95.12 72 VAL A C 1
ATOM 534 O O . VAL A 1 72 ? -7.208 10.762 11.376 1.00 95.12 72 VAL A O 1
ATOM 537 N N . LEU A 1 73 ? -6.484 8.953 10.251 1.00 92.19 73 LEU A N 1
ATOM 538 C CA . LEU A 1 73 ? -5.509 9.676 9.435 1.00 92.19 73 LEU A CA 1
ATOM 539 C C . LEU A 1 73 ? -6.259 10.255 8.237 1.00 92.19 73 LEU A C 1
ATOM 541 O O . LEU A 1 73 ? -6.608 9.533 7.307 1.00 92.19 73 LEU A O 1
ATOM 545 N N . ASP A 1 74 ? -6.593 11.535 8.333 1.00 85.81 74 ASP A N 1
ATOM 546 C CA . ASP A 1 74 ? -7.468 12.224 7.391 1.00 85.81 74 ASP A CA 1
ATOM 547 C C . ASP A 1 74 ? -6.711 12.838 6.201 1.00 85.81 74 ASP A C 1
ATOM 549 O O . ASP A 1 74 ? -5.499 12.658 6.028 1.00 85.81 74 ASP A O 1
ATOM 553 N N . GLU A 1 75 ? -7.434 13.598 5.377 1.00 80.38 75 GLU A N 1
ATOM 554 C CA . GLU A 1 75 ? -6.896 14.273 4.196 1.00 80.38 75 GLU A CA 1
ATOM 555 C C . GLU A 1 75 ? -5.752 15.254 4.506 1.00 80.38 75 GLU A C 1
ATOM 557 O O . GLU A 1 75 ? -4.943 15.546 3.629 1.00 80.38 75 GLU A O 1
ATOM 562 N N . ASN A 1 76 ? -5.634 15.761 5.739 1.00 84.00 76 ASN A N 1
ATOM 563 C CA . ASN A 1 76 ? -4.547 16.671 6.101 1.00 84.00 76 ASN A CA 1
ATOM 564 C C . ASN A 1 76 ? -3.217 15.925 6.241 1.00 84.00 76 ASN A C 1
ATOM 566 O O . ASN A 1 76 ? -2.156 16.529 6.080 1.00 84.00 76 ASN A O 1
ATOM 570 N N . VAL A 1 77 ? -3.277 14.623 6.538 1.00 83.12 77 VAL A N 1
ATOM 571 C CA . VAL A 1 77 ? -2.114 13.736 6.618 1.00 83.12 77 VAL A CA 1
ATOM 572 C C . VAL A 1 77 ? -1.881 13.037 5.278 1.00 83.12 77 VAL A C 1
ATOM 574 O O . VAL A 1 77 ? -0.755 13.021 4.787 1.00 83.12 77 VAL A O 1
ATOM 577 N N . LEU A 1 78 ? -2.937 12.494 4.661 1.00 81.56 78 LEU A N 1
ATOM 578 C CA . LEU A 1 78 ? -2.834 11.681 3.443 1.00 81.56 78 LEU A CA 1
ATOM 579 C C . LEU A 1 78 ? -2.844 12.503 2.143 1.00 81.56 78 LEU A C 1
ATOM 581 O O . LEU A 1 78 ? -2.148 12.144 1.196 1.00 81.56 78 LEU A O 1
ATOM 585 N N . GLY A 1 79 ? -3.562 13.626 2.084 1.00 75.88 79 GLY A N 1
ATOM 586 C CA . GLY A 1 79 ? -3.659 14.477 0.888 1.00 75.88 79 GLY A CA 1
ATOM 587 C C . GLY A 1 79 ? -2.321 15.065 0.416 1.00 75.88 79 GLY A C 1
ATOM 588 O O . GLY A 1 79 ? -2.013 15.010 -0.779 1.00 75.88 79 GLY A O 1
ATOM 589 N N . PRO A 1 80 ? -1.429 15.544 1.311 1.00 81.44 80 PRO A N 1
ATOM 590 C CA . PRO A 1 80 ? -0.076 15.941 0.921 1.00 81.44 80 PRO A CA 1
ATOM 591 C C . PRO A 1 80 ? 0.746 14.824 0.257 1.00 81.44 80 PRO A C 1
ATOM 593 O O . PRO A 1 80 ? 1.671 15.136 -0.495 1.00 81.44 80 PRO A O 1
ATOM 596 N N . LEU A 1 81 ? 0.403 13.556 0.515 1.00 81.00 81 LEU A N 1
ATOM 597 C CA . LEU A 1 81 ? 1.057 12.366 -0.032 1.00 81.00 81 LEU A CA 1
ATOM 598 C C . LEU A 1 81 ? 0.428 11.895 -1.353 1.00 81.00 81 LEU A C 1
ATOM 600 O O . LEU A 1 81 ? 0.976 11.004 -1.993 1.00 81.00 81 LEU A O 1
ATOM 604 N N . ALA A 1 82 ? -0.694 12.477 -1.785 1.00 81.56 82 ALA A N 1
ATOM 605 C CA . ALA A 1 82 ? -1.339 12.118 -3.042 1.00 81.56 82 ALA A CA 1
ATOM 606 C C . ALA A 1 82 ? -0.532 12.587 -4.269 1.00 81.56 82 ALA A C 1
ATOM 608 O O . ALA A 1 82 ? 0.146 13.622 -4.256 1.00 81.56 82 ALA A O 1
ATOM 609 N N . MET A 1 83 ? -0.618 11.817 -5.350 1.00 81.62 83 MET A N 1
ATOM 610 C CA . MET A 1 83 ? 0.101 12.020 -6.601 1.00 81.62 83 MET A CA 1
ATOM 611 C C . MET A 1 83 ? -0.659 12.972 -7.531 1.00 81.62 83 MET A C 1
ATOM 613 O O . MET A 1 83 ? -1.829 12.777 -7.844 1.00 81.62 83 MET A O 1
ATOM 617 N N . ASP A 1 84 ? 0.025 14.013 -8.016 1.00 77.06 84 ASP A N 1
ATOM 618 C CA . ASP A 1 84 ? -0.512 14.890 -9.063 1.00 77.06 84 ASP A CA 1
ATOM 619 C C . ASP A 1 84 ? -0.185 14.313 -10.448 1.00 77.06 84 ASP A C 1
ATOM 621 O O . ASP A 1 84 ? 0.858 14.620 -11.042 1.00 77.06 84 ASP A O 1
ATOM 625 N N . MET A 1 85 ? -1.089 13.485 -10.982 1.00 68.88 85 MET A N 1
ATOM 626 C CA . MET A 1 85 ? -0.949 12.897 -12.320 1.00 68.88 85 MET A CA 1
ATOM 627 C C . MET A 1 85 ? -0.770 13.946 -13.431 1.00 68.88 85 MET A C 1
ATOM 629 O O . MET A 1 85 ? -0.161 13.656 -14.462 1.00 68.88 85 MET A O 1
ATOM 633 N N . SER A 1 86 ? -1.268 15.175 -13.238 1.00 65.44 86 SER A N 1
ATOM 634 C CA . SER A 1 86 ? -1.191 16.245 -14.242 1.00 65.44 86 SER A CA 1
ATOM 635 C C . SER A 1 86 ? 0.187 16.901 -14.327 1.00 65.44 86 SER A C 1
ATOM 637 O O . SER A 1 86 ? 0.521 17.504 -15.349 1.00 65.44 86 SER A O 1
ATOM 639 N N . LYS A 1 87 ? 0.998 16.781 -13.269 1.00 62.03 87 LYS A N 1
ATOM 640 C CA . LYS A 1 87 ? 2.317 17.419 -13.189 1.00 62.03 87 LYS A CA 1
ATOM 641 C C . LYS A 1 87 ? 3.476 16.447 -13.313 1.00 62.03 87 LYS A C 1
ATOM 643 O O . LYS A 1 87 ? 4.588 16.921 -13.519 1.00 62.03 87 LYS A O 1
ATOM 648 N N . MET A 1 88 ? 3.244 15.130 -13.203 1.00 54.16 88 MET A N 1
ATOM 649 C CA . MET A 1 88 ? 4.298 14.095 -13.222 1.00 54.16 88 MET A CA 1
ATOM 650 C C . MET A 1 88 ? 5.479 14.401 -12.263 1.00 54.16 88 MET A C 1
ATOM 652 O O . MET A 1 88 ? 6.549 13.808 -12.372 1.00 54.16 88 MET A O 1
ATOM 656 N N . ASP A 1 89 ? 5.297 15.330 -11.317 1.00 52.28 89 ASP A N 1
ATOM 657 C CA . ASP A 1 89 ? 6.323 15.867 -10.423 1.00 52.28 89 ASP A CA 1
ATOM 658 C C . ASP A 1 89 ? 5.755 15.931 -9.005 1.00 52.28 89 ASP A C 1
ATOM 660 O O . ASP A 1 89 ? 5.239 16.948 -8.546 1.00 52.28 89 ASP A O 1
ATOM 664 N N . SER A 1 90 ? 5.855 14.804 -8.307 1.00 50.47 90 SER A N 1
ATOM 665 C CA . SER A 1 90 ? 5.999 14.766 -6.852 1.00 50.47 90 SER A CA 1
ATOM 666 C C . SER A 1 90 ? 6.686 13.452 -6.484 1.00 50.47 90 SER A C 1
ATOM 668 O O . SER A 1 90 ? 6.087 12.384 -6.464 1.00 50.47 90 SER A O 1
ATOM 670 N N . ARG A 1 91 ? 7.999 13.551 -6.278 1.00 53.50 91 ARG A N 1
ATOM 671 C CA . ARG A 1 91 ? 9.038 12.511 -6.402 1.00 53.50 91 ARG A CA 1
ATOM 672 C C . ARG A 1 91 ? 9.060 11.459 -5.283 1.00 53.50 91 ARG A C 1
ATOM 674 O O . ARG A 1 91 ? 10.129 10.932 -4.994 1.00 53.50 91 ARG A O 1
ATOM 681 N N . ILE A 1 92 ? 7.934 11.199 -4.627 1.00 63.53 92 ILE A N 1
ATOM 682 C CA . ILE A 1 92 ? 7.900 10.380 -3.408 1.00 63.53 92 ILE A CA 1
ATOM 683 C C . ILE A 1 92 ? 7.036 9.127 -3.599 1.00 63.53 92 ILE A C 1
ATOM 685 O O . ILE A 1 92 ? 7.447 8.056 -3.176 1.00 63.53 92 ILE A O 1
ATOM 689 N N . THR A 1 93 ? 5.920 9.198 -4.326 1.00 83.75 93 THR A N 1
ATOM 690 C CA . THR A 1 93 ? 4.986 8.066 -4.427 1.00 83.75 93 THR A CA 1
ATOM 691 C C . THR A 1 93 ? 5.255 7.120 -5.596 1.00 83.75 93 THR A C 1
ATOM 693 O O . THR A 1 93 ? 5.953 7.451 -6.560 1.00 83.75 93 THR A O 1
ATOM 696 N N . SER A 1 94 ? 4.722 5.902 -5.496 1.00 92.81 94 SER A N 1
ATOM 697 C CA . SER A 1 94 ? 4.835 4.884 -6.538 1.00 92.81 94 SER A CA 1
ATOM 698 C C . SER A 1 94 ? 3.829 5.119 -7.667 1.00 92.81 94 SER A C 1
ATOM 700 O O . SER A 1 94 ? 2.640 5.318 -7.429 1.00 92.81 94 SER A O 1
ATOM 702 N N . SER A 1 95 ? 4.277 5.015 -8.919 1.00 92.88 95 SER A N 1
ATOM 703 C CA . SER A 1 95 ? 3.379 4.973 -10.084 1.00 92.88 95 SER A CA 1
ATOM 704 C C . SER A 1 95 ? 2.560 3.683 -10.148 1.00 92.88 95 SER A C 1
ATOM 706 O O . SER A 1 95 ? 1.538 3.652 -10.824 1.00 92.88 95 SER A O 1
ATOM 708 N N . PHE A 1 96 ? 2.971 2.629 -9.437 1.00 95.38 96 PHE A N 1
ATOM 709 C CA . PHE A 1 96 ? 2.254 1.355 -9.397 1.00 95.38 96 PHE A CA 1
ATOM 710 C C . PHE A 1 96 ? 1.056 1.389 -8.455 1.00 95.38 96 PHE A C 1
ATOM 712 O O . PHE A 1 96 ? 0.100 0.654 -8.694 1.00 95.38 96 PHE A O 1
ATOM 719 N N . ILE A 1 97 ? 1.117 2.198 -7.392 1.00 95.38 97 ILE A N 1
ATOM 720 C CA . ILE A 1 97 ? 0.063 2.289 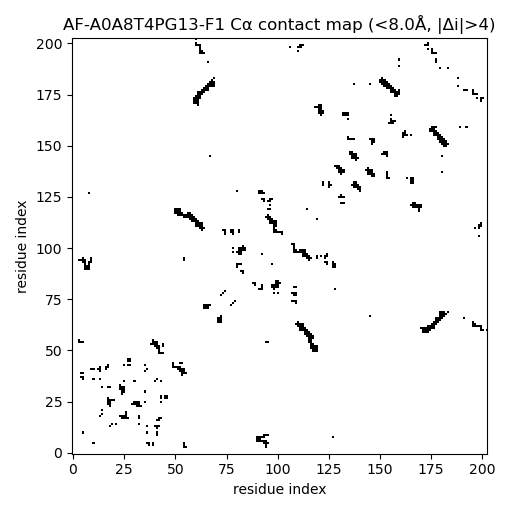-6.383 1.00 95.38 97 ILE A CA 1
ATOM 721 C C . ILE A 1 97 ? 0.125 3.626 -5.617 1.00 95.38 97 ILE A C 1
ATOM 723 O O . ILE A 1 97 ? 1.160 3.960 -5.036 1.00 95.38 97 ILE A O 1
ATOM 727 N N . HIS A 1 98 ? -0.959 4.407 -5.617 1.00 93.75 98 HIS A N 1
ATOM 728 C CA . HIS A 1 98 ? -1.000 5.742 -4.996 1.00 93.75 98 HIS A CA 1
ATOM 729 C C . HIS A 1 98 ? -2.420 6.253 -4.718 1.00 93.75 98 HIS A C 1
ATOM 731 O O . HIS A 1 98 ? -3.407 5.682 -5.164 1.00 93.75 98 HIS A O 1
ATOM 737 N N . PHE A 1 99 ? -2.511 7.366 -3.987 1.00 91.94 99 PHE A N 1
ATOM 738 C CA . PHE A 1 99 ? -3.699 8.220 -3.967 1.00 91.94 99 PHE A CA 1
ATOM 739 C C . PHE A 1 99 ? -3.609 9.270 -5.069 1.00 91.94 99 PHE A C 1
ATOM 741 O O . PHE A 1 99 ? -2.532 9.833 -5.268 1.00 91.94 99 PHE A O 1
ATOM 748 N N . ASP A 1 100 ? -4.725 9.581 -5.719 1.00 87.25 100 AS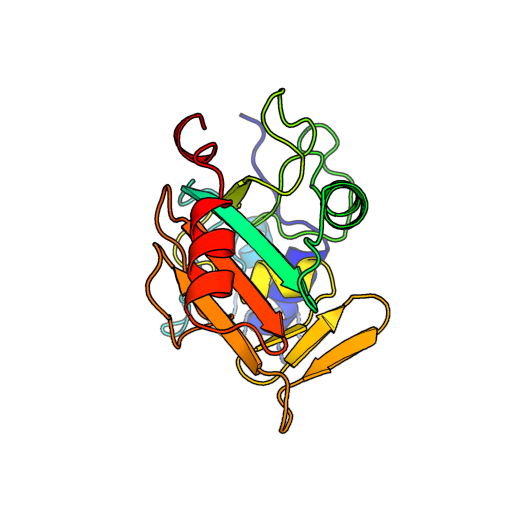P A N 1
ATOM 749 C CA . ASP A 1 100 ? -4.794 10.662 -6.701 1.00 87.25 100 ASP A CA 1
ATOM 750 C C . ASP A 1 100 ? -5.080 12.013 -6.044 1.00 87.25 100 ASP A C 1
ATOM 752 O O . ASP A 1 100 ? -5.837 12.123 -5.075 1.00 87.25 100 ASP A O 1
ATOM 756 N N . LYS A 1 101 ? -4.468 13.073 -6.584 1.00 85.56 101 LYS A N 1
ATOM 757 C CA . LYS A 1 101 ? -4.854 14.448 -6.252 1.00 85.56 101 LYS A CA 1
ATOM 758 C C . LYS A 1 101 ? -6.119 14.870 -6.974 1.00 85.56 101 LYS A C 1
ATOM 760 O O . LYS A 1 101 ? -6.356 14.501 -8.121 1.00 85.56 101 LYS A O 1
ATOM 765 N N . GLY A 1 102 ? -6.853 15.784 -6.345 1.00 82.38 102 GLY A N 1
ATOM 766 C CA . GLY A 1 102 ? -8.026 16.403 -6.958 1.00 82.38 102 GLY A CA 1
ATOM 767 C C . GLY A 1 102 ? -9.289 15.552 -6.868 1.00 82.38 102 GLY A C 1
ATOM 768 O O . GLY A 1 102 ? -10.142 15.647 -7.753 1.00 82.38 102 GLY A O 1
ATOM 769 N N . ALA A 1 103 ? -9.419 14.764 -5.797 1.00 84.19 103 ALA A N 1
ATOM 770 C CA . ALA A 1 103 ? -10.653 14.068 -5.457 1.00 84.19 103 ALA A CA 1
ATOM 771 C C . ALA A 1 103 ? -11.862 15.021 -5.528 1.00 84.19 103 ALA A C 1
ATOM 773 O O . ALA A 1 103 ? -11.813 16.177 -5.089 1.00 84.19 103 ALA A O 1
ATOM 774 N N . SER A 1 104 ? -12.951 14.543 -6.130 1.00 84.81 104 SER A N 1
ATOM 775 C CA . SER A 1 104 ? -14.170 15.331 -6.310 1.00 84.81 104 SER A CA 1
ATOM 776 C C . SER A 1 104 ? -15.137 15.083 -5.164 1.00 84.81 104 SER A C 1
ATOM 778 O O . SER A 1 104 ? -15.507 13.944 -4.897 1.00 84.81 104 SER A O 1
ATOM 780 N N . PHE A 1 105 ? -15.619 16.157 -4.533 1.00 84.19 105 PHE A N 1
ATOM 781 C CA . PHE A 1 105 ? -16.599 16.056 -3.452 1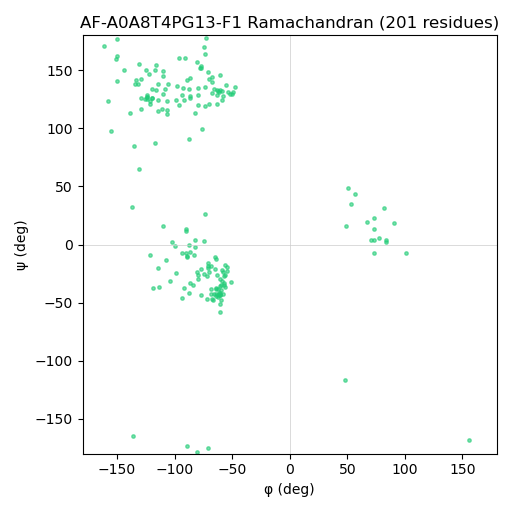.00 84.19 105 PHE A CA 1
ATOM 782 C C . PHE A 1 105 ? -17.781 15.140 -3.847 1.00 84.19 105 PHE A C 1
ATOM 784 O O . PHE A 1 105 ? -18.370 15.350 -4.913 1.00 84.19 105 PHE A O 1
ATOM 791 N N . PRO A 1 106 ? -18.182 14.172 -2.998 1.00 89.94 106 PRO A N 1
ATOM 792 C CA . PRO A 1 106 ? -17.833 14.022 -1.578 1.00 89.94 106 PRO A CA 1
ATOM 793 C C . PRO A 1 106 ? -16.544 13.247 -1.261 1.00 89.94 106 PRO A C 1
ATOM 795 O O . PRO A 1 106 ? -16.222 13.130 -0.080 1.00 89.94 106 PRO A O 1
ATOM 798 N N . GLU A 1 107 ? -15.828 12.746 -2.268 1.00 90.94 107 GLU A N 1
ATOM 799 C CA . GLU A 1 107 ? -14.532 12.083 -2.096 1.00 90.94 107 GLU A CA 1
ATOM 800 C C . GLU A 1 107 ? -13.464 13.074 -1.634 1.00 90.94 107 GLU A C 1
ATOM 802 O O . GLU A 1 107 ? -13.452 14.244 -2.040 1.00 90.94 107 GLU A O 1
ATOM 807 N N . LYS A 1 108 ? -12.562 12.595 -0.780 1.00 90.94 108 LYS A N 1
ATOM 808 C CA . LYS A 1 108 ? -11.388 13.324 -0.320 1.00 90.94 108 LYS A CA 1
ATOM 809 C C . LYS A 1 108 ? -10.106 12.631 -0.763 1.00 90.94 108 LYS A C 1
ATOM 811 O O . LYS A 1 108 ? -10.053 11.417 -0.941 1.00 90.94 108 LYS A O 1
ATOM 816 N N . GLU A 1 109 ? -9.040 13.417 -0.884 1.00 88.81 109 GLU A N 1
ATOM 817 C CA . GLU A 1 109 ? -7.704 12.874 -1.125 1.00 88.81 109 GLU A CA 1
ATOM 818 C C . GLU A 1 109 ? -7.324 11.924 0.023 1.00 88.81 109 GLU A C 1
ATOM 820 O O . GLU A 1 109 ? -7.354 12.312 1.193 1.00 88.81 109 GLU A O 1
ATOM 825 N N . GLY A 1 110 ? -6.982 10.682 -0.321 1.00 88.44 110 GLY A N 1
ATOM 826 C CA . GLY A 1 110 ? -6.714 9.620 0.650 1.00 88.44 110 GLY A CA 1
ATOM 827 C C . GLY A 1 110 ? -7.859 8.626 0.869 1.00 88.44 110 GLY A C 1
ATOM 828 O O . GLY A 1 110 ? -7.631 7.626 1.543 1.00 88.44 110 GLY A O 1
ATOM 829 N N . ASP A 1 111 ? -9.050 8.851 0.297 1.00 93.00 111 ASP A N 1
ATOM 830 C CA . ASP A 1 111 ? -10.156 7.884 0.391 1.00 93.00 111 ASP A CA 1
ATOM 831 C C . ASP A 1 111 ? -9.962 6.693 -0.568 1.00 93.00 111 ASP A C 1
ATOM 833 O O . ASP A 1 111 ? -10.180 5.548 -0.173 1.00 93.00 111 ASP A O 1
ATOM 837 N N . VAL A 1 112 ? -9.538 6.948 -1.817 1.00 95.12 112 VAL A N 1
ATOM 838 C CA . VAL A 1 112 ? -9.426 5.930 -2.881 1.00 95.12 112 VAL A CA 1
ATOM 839 C C . VAL A 1 112 ? -7.976 5.712 -3.305 1.00 95.12 112 VAL A C 1
ATOM 841 O O . VAL A 1 112 ? -7.347 6.597 -3.889 1.00 95.12 112 VAL A O 1
ATOM 844 N N . ILE A 1 113 ? -7.455 4.511 -3.050 1.00 95.50 113 ILE A N 1
ATOM 845 C CA . ILE A 1 113 ? -6.143 4.064 -3.526 1.00 95.50 113 ILE A CA 1
ATOM 846 C C . ILE A 1 113 ? -6.269 3.434 -4.921 1.00 95.50 113 ILE A C 1
ATOM 848 O O . ILE A 1 113 ? -7.149 2.611 -5.167 1.00 95.50 113 ILE A O 1
ATOM 852 N N . HIS A 1 114 ? -5.372 3.818 -5.825 1.00 95.50 114 HIS A N 1
ATOM 853 C CA . HIS A 1 114 ? -5.290 3.363 -7.211 1.00 95.50 114 HIS A CA 1
ATOM 854 C C . HIS A 1 114 ? -4.113 2.407 -7.361 1.00 95.50 114 HIS A C 1
ATOM 856 O O . HIS A 1 114 ? -3.038 2.679 -6.831 1.00 95.50 114 HIS A O 1
ATOM 862 N N . MET A 1 115 ? -4.288 1.310 -8.097 1.00 96.62 115 MET A N 1
ATOM 863 C CA . MET A 1 115 ? -3.223 0.377 -8.472 1.00 96.62 115 MET A CA 1
ATOM 864 C C . MET A 1 115 ? -3.171 0.233 -9.991 1.00 96.62 115 MET A C 1
ATOM 866 O O . MET A 1 115 ? -4.172 -0.106 -10.614 1.00 96.62 115 MET A O 1
ATOM 870 N N . HIS A 1 116 ? -1.992 0.434 -10.581 1.00 95.81 116 HIS A N 1
ATOM 871 C CA . HIS A 1 116 ? -1.778 0.457 -12.032 1.00 95.81 116 HIS A CA 1
ATOM 872 C C . HIS A 1 116 ? -0.995 -0.748 -12.574 1.00 95.81 116 HIS A C 1
ATOM 874 O O . HIS A 1 116 ? -0.482 -0.706 -13.692 1.00 95.81 116 HIS A O 1
ATOM 880 N N . ALA A 1 117 ? -0.858 -1.833 -11.816 1.00 96.94 117 ALA A N 1
ATOM 881 C CA . ALA A 1 117 ? -0.299 -3.080 -12.329 1.00 96.94 117 ALA A CA 1
ATOM 882 C C . ALA A 1 117 ? -0.877 -4.292 -11.600 1.00 96.94 117 ALA A C 1
ATOM 884 O O . ALA A 1 117 ? -1.412 -4.173 -10.502 1.00 96.94 117 ALA A O 1
ATOM 885 N N . THR A 1 118 ? -0.743 -5.474 -12.195 1.00 97.19 118 THR A N 1
ATOM 886 C CA . THR A 1 118 ? -1.117 -6.720 -11.520 1.00 97.19 118 THR A CA 1
ATOM 887 C C . THR A 1 118 ? -0.184 -7.008 -10.347 1.00 97.19 118 THR A C 1
ATOM 889 O O . THR A 1 118 ? 1.032 -6.879 -10.491 1.00 97.19 118 THR A O 1
ATOM 892 N N . GLY A 1 119 ? -0.726 -7.495 -9.231 1.00 97.06 119 GLY A N 1
ATOM 893 C CA . GLY A 1 119 ? 0.089 -8.089 -8.169 1.00 97.06 119 GLY A CA 1
ATOM 894 C C . GLY A 1 119 ? 0.898 -7.093 -7.338 1.00 97.06 119 GLY A C 1
ATOM 895 O O . GLY A 1 119 ? 1.909 -7.501 -6.776 1.00 97.06 119 GLY A O 1
ATOM 896 N N . VAL A 1 120 ? 0.507 -5.812 -7.279 1.00 98.00 120 VAL A N 1
ATOM 897 C CA . VAL A 1 120 ? 1.206 -4.799 -6.470 1.00 98.00 120 VAL A CA 1
ATOM 898 C C . VAL A 1 120 ? 0.738 -4.898 -5.011 1.00 98.00 120 VAL A C 1
ATOM 900 O O . VAL A 1 120 ? -0.421 -4.603 -4.725 1.00 98.00 120 VAL A O 1
ATOM 903 N N . PRO A 1 121 ? 1.605 -5.308 -4.073 1.00 97.94 121 PRO A N 1
ATOM 904 C CA . PRO A 1 121 ? 1.242 -5.402 -2.661 1.00 97.94 121 PRO A CA 1
ATOM 905 C C . PRO A 1 121 ? 1.221 -4.025 -1.985 1.00 97.94 121 PRO A C 1
ATOM 907 O O . PRO A 1 121 ? 1.953 -3.107 -2.376 1.00 97.94 121 PRO A O 1
ATOM 910 N N . LEU A 1 122 ? 0.425 -3.890 -0.920 1.00 97.94 122 LEU A N 1
ATOM 911 C CA . LEU A 1 122 ? 0.270 -2.641 -0.163 1.00 97.94 122 LEU A CA 1
ATOM 912 C C . LEU A 1 122 ? 1.589 -2.080 0.389 1.00 97.94 122 LEU A C 1
ATOM 914 O O . LEU A 1 122 ? 1.715 -0.865 0.554 1.00 97.94 122 LEU A O 1
ATOM 918 N N . TRP A 1 123 ? 2.601 -2.911 0.648 1.00 96.88 123 TRP A N 1
ATOM 919 C CA . TRP A 1 123 ? 3.896 -2.429 1.123 1.00 96.88 123 TRP A CA 1
ATOM 920 C C . TRP A 1 123 ? 4.555 -1.473 0.124 1.00 96.88 123 TRP A C 1
ATOM 922 O O . TRP A 1 123 ? 5.272 -0.573 0.560 1.00 96.88 123 TRP A O 1
ATOM 932 N N . VAL A 1 124 ? 4.305 -1.609 -1.189 1.00 96.69 124 VAL A N 1
ATOM 933 C CA . VAL A 1 124 ? 4.842 -0.687 -2.208 1.00 96.69 124 VAL A CA 1
ATOM 934 C C . VAL A 1 124 ? 4.298 0.717 -1.964 1.00 96.69 124 VAL A C 1
ATOM 936 O O . VAL A 1 124 ? 5.068 1.678 -1.940 1.00 96.69 124 VAL A O 1
ATOM 939 N N . PHE A 1 125 ? 2.991 0.821 -1.704 1.00 95.62 125 PHE A N 1
ATOM 940 C CA . PHE A 1 125 ? 2.330 2.078 -1.372 1.00 95.62 125 PHE A CA 1
ATOM 941 C C . PHE A 1 125 ? 2.921 2.689 -0.104 1.00 95.62 125 PHE A C 1
ATOM 943 O O . PHE A 1 125 ? 3.466 3.793 -0.161 1.00 95.62 125 PHE A O 1
ATOM 950 N N . PHE A 1 126 ? 2.892 1.954 1.012 1.00 95.25 126 PHE A N 1
ATOM 951 C CA . PHE A 1 126 ? 3.368 2.464 2.299 1.00 95.25 126 PHE A CA 1
ATOM 952 C C . PHE A 1 126 ? 4.852 2.852 2.251 1.00 95.25 126 PHE A C 1
ATOM 954 O O . PHE A 1 126 ? 5.206 3.949 2.685 1.00 95.25 126 PHE A O 1
ATOM 961 N N . LYS A 1 127 ? 5.710 2.025 1.632 1.00 94.25 127 LYS A N 1
ATOM 962 C CA . LYS A 1 127 ? 7.138 2.335 1.441 1.00 94.25 127 LYS A CA 1
ATOM 963 C C . LYS A 1 127 ? 7.322 3.617 0.629 1.00 94.25 127 LYS A C 1
ATOM 965 O O . LYS A 1 127 ? 8.211 4.400 0.960 1.00 94.25 127 LYS A O 1
ATOM 970 N N . SER A 1 128 ? 6.493 3.847 -0.393 1.00 92.31 128 SER A N 1
ATOM 971 C CA . SER A 1 128 ? 6.578 5.056 -1.219 1.00 92.31 128 SER A CA 1
ATOM 972 C C . SER A 1 128 ? 6.276 6.327 -0.427 1.00 92.31 128 SER A C 1
ATOM 974 O O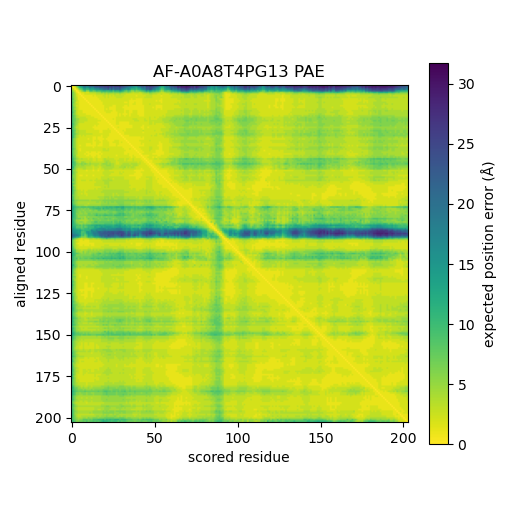 . SER A 1 128 ? 6.985 7.314 -0.556 1.00 92.31 128 SER A O 1
ATOM 976 N N . ILE A 1 129 ? 5.326 6.283 0.506 1.00 90.50 129 ILE A N 1
ATOM 977 C CA . ILE A 1 129 ? 4.997 7.430 1.366 1.00 90.50 129 ILE A CA 1
ATOM 978 C C . ILE A 1 129 ? 5.811 7.482 2.670 1.00 90.50 129 ILE A C 1
ATOM 980 O O . ILE A 1 129 ? 5.488 8.250 3.571 1.00 90.50 129 ILE A O 1
ATOM 984 N N . GLY A 1 130 ? 6.868 6.672 2.794 1.00 90.69 130 GLY A N 1
ATOM 985 C CA . GLY A 1 130 ? 7.740 6.660 3.973 1.00 90.69 130 GLY A CA 1
ATOM 986 C C . GLY A 1 130 ? 7.122 6.029 5.225 1.00 90.69 130 GLY A C 1
ATOM 987 O O . GLY A 1 130 ? 7.687 6.161 6.309 1.00 90.69 130 GLY A O 1
ATOM 988 N N . ILE A 1 131 ? 5.999 5.323 5.082 1.00 92.06 131 ILE A N 1
ATOM 989 C CA . ILE A 1 131 ? 5.338 4.596 6.164 1.00 92.06 131 ILE A CA 1
ATOM 990 C C . ILE A 1 131 ? 5.835 3.150 6.177 1.00 92.06 131 ILE A C 1
ATOM 992 O O . ILE A 1 131 ? 5.897 2.472 5.151 1.00 92.06 131 ILE A O 1
ATOM 996 N N . LYS A 1 132 ? 6.156 2.638 7.364 1.00 94.31 132 LYS A N 1
ATOM 997 C CA . LYS A 1 132 ? 6.350 1.200 7.563 1.00 94.31 132 LYS A CA 1
ATOM 998 C C . LYS A 1 132 ? 5.057 0.612 8.096 1.00 94.31 132 LYS A C 1
ATOM 1000 O O . LYS A 1 132 ? 4.630 0.971 9.186 1.00 94.31 132 LYS A O 1
ATOM 1005 N N . PHE A 1 133 ? 4.488 -0.330 7.366 1.00 95.81 133 PHE A N 1
ATOM 1006 C CA . PHE A 1 133 ? 3.347 -1.112 7.812 1.00 95.81 133 PHE A CA 1
ATOM 1007 C C . PHE A 1 133 ? 3.751 -2.578 7.824 1.00 95.81 133 PHE A C 1
ATOM 1009 O O . PHE A 1 133 ? 4.283 -3.065 6.831 1.00 95.81 133 PHE A O 1
ATOM 1016 N N . ASN A 1 134 ? 3.569 -3.243 8.961 1.00 95.62 134 ASN A N 1
ATOM 1017 C CA . ASN A 1 134 ? 3.608 -4.694 9.045 1.00 95.62 134 ASN A CA 1
ATOM 1018 C C . ASN A 1 134 ? 2.711 -5.216 10.160 1.00 95.62 134 ASN A C 1
ATOM 1020 O O . ASN A 1 134 ? 2.182 -4.424 10.926 1.00 95.62 134 ASN A O 1
ATOM 1024 N N . LYS A 1 135 ? 2.596 -6.538 10.314 1.00 96.12 135 LYS A N 1
ATOM 1025 C CA . LYS A 1 135 ? 1.790 -7.160 11.384 1.00 96.12 135 LYS A CA 1
ATOM 1026 C C . LYS A 1 135 ? 2.120 -6.724 12.824 1.00 96.12 135 LYS A C 1
ATOM 1028 O O . LYS A 1 135 ? 1.315 -6.950 13.720 1.00 96.12 135 LYS A O 1
ATOM 1033 N N . GLU A 1 136 ? 3.303 -6.155 13.066 1.00 96.19 136 GLU A N 1
ATOM 1034 C CA . GLU A 1 136 ? 3.764 -5.759 14.403 1.00 96.19 136 GLU A CA 1
ATOM 1035 C C . GLU A 1 136 ? 3.689 -4.252 14.653 1.00 96.19 136 GLU A C 1
ATOM 1037 O O . GLU A 1 136 ? 3.529 -3.838 15.798 1.00 96.19 136 GLU A O 1
ATOM 1042 N N . CYS A 1 137 ? 3.869 -3.429 13.618 1.00 96.44 137 CYS A N 1
ATOM 1043 C CA . CYS A 1 137 ? 4.075 -1.993 13.750 1.00 96.44 137 CYS A CA 1
ATOM 1044 C C . CYS A 1 137 ? 3.547 -1.211 12.546 1.00 96.44 137 CYS A C 1
ATOM 1046 O O . CYS A 1 137 ? 3.811 -1.557 11.392 1.00 96.44 137 CYS A O 1
ATOM 1048 N N . PHE A 1 138 ? 2.943 -0.064 12.842 1.00 96.44 138 PHE A N 1
ATOM 1049 C CA . PHE A 1 138 ? 2.682 1.019 11.903 1.00 96.44 138 PHE A CA 1
ATOM 1050 C C . PHE A 1 138 ? 3.567 2.217 12.280 1.00 96.44 138 PHE A C 1
ATOM 1052 O O . PHE A 1 138 ? 3.463 2.740 13.386 1.00 96.44 138 PHE A O 1
ATOM 1059 N N . VAL A 1 139 ? 4.491 2.623 11.411 1.00 95.31 139 VAL A N 1
ATOM 1060 C CA . VAL A 1 139 ? 5.448 3.711 11.675 1.00 95.31 139 VAL A CA 1
ATOM 1061 C C . VAL A 1 139 ? 5.272 4.794 10.629 1.00 95.31 139 VAL A C 1
ATOM 1063 O O . VAL A 1 139 ? 5.435 4.526 9.441 1.00 95.31 139 VAL A O 1
ATOM 1066 N N . LEU A 1 140 ? 4.961 6.002 11.085 1.00 91.69 140 LEU A N 1
ATOM 1067 C CA . LEU A 1 140 ? 4.792 7.178 10.239 1.00 91.69 140 LEU A CA 1
ATOM 1068 C C . LEU A 1 140 ? 6.140 7.702 9.718 1.00 91.69 140 LEU A C 1
ATOM 1070 O O . LEU A 1 140 ? 7.208 7.401 10.259 1.00 91.69 140 LEU A O 1
ATOM 1074 N N . ASP A 1 141 ? 6.082 8.549 8.695 1.00 87.81 141 ASP A N 1
ATOM 1075 C CA . ASP A 1 141 ? 7.239 9.231 8.101 1.00 87.81 141 ASP A CA 1
ATOM 1076 C C . ASP A 1 141 ? 8.004 10.107 9.118 1.00 87.81 141 ASP A C 1
ATOM 1078 O O . ASP A 1 141 ? 9.234 10.216 9.083 1.00 87.81 141 ASP A O 1
ATOM 1082 N N . ASN A 1 142 ? 7.285 10.661 10.098 1.00 88.88 142 ASN A N 1
ATOM 1083 C CA . ASN A 1 142 ? 7.821 11.416 11.230 1.00 88.88 142 ASN A CA 1
ATOM 1084 C C . ASN A 1 142 ? 8.501 10.537 12.309 1.00 88.88 142 ASN A C 1
ATOM 1086 O O . ASN A 1 142 ? 8.988 11.068 13.310 1.00 88.88 142 ASN A O 1
ATOM 1090 N N . LYS A 1 143 ? 8.582 9.214 12.085 1.00 91.00 143 LYS A N 1
ATOM 1091 C CA . LYS A 1 143 ? 9.144 8.169 12.966 1.00 91.00 143 LYS A CA 1
ATOM 1092 C C . LYS A 1 143 ? 8.303 7.814 14.191 1.00 91.00 143 LYS A C 1
ATOM 1094 O O . LYS A 1 143 ? 8.735 6.988 15.002 1.00 91.00 143 LYS A O 1
ATOM 1099 N N . GLU A 1 144 ? 7.118 8.391 14.339 1.00 93.44 144 GLU A N 1
ATOM 1100 C CA . GLU A 1 144 ? 6.174 7.955 15.358 1.00 93.44 144 GLU A CA 1
ATOM 1101 C C . GLU A 1 144 ? 5.758 6.508 15.081 1.00 93.44 144 GLU A C 1
ATOM 1103 O O . GLU A 1 144 ? 5.423 6.145 13.954 1.00 93.44 144 GLU A O 1
ATOM 1108 N N . SER A 1 145 ? 5.875 5.664 16.104 1.00 95.62 145 SER A N 1
ATOM 1109 C CA . SER A 1 145 ? 5.771 4.213 15.975 1.00 95.62 145 SER A CA 1
ATOM 1110 C C . SER A 1 145 ? 4.628 3.682 16.824 1.00 95.62 145 SER A C 1
ATOM 1112 O O . SER A 1 145 ? 4.598 3.885 18.037 1.00 95.62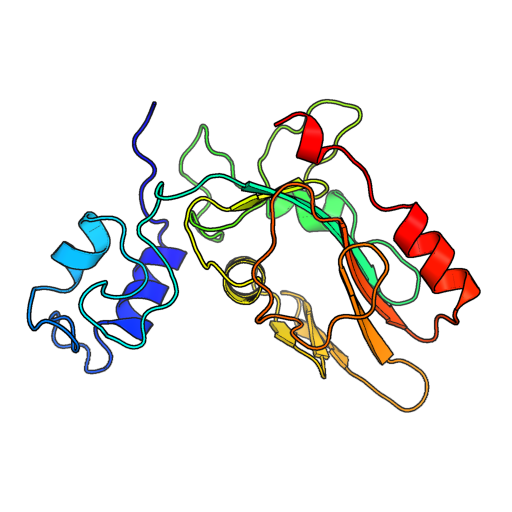 145 SER A O 1
ATOM 1114 N N . TYR A 1 146 ? 3.743 2.940 16.178 1.00 96.88 146 TYR A N 1
ATOM 1115 C CA . TYR A 1 146 ? 2.555 2.334 16.751 1.00 96.88 146 TYR A CA 1
ATOM 1116 C C . TYR A 1 146 ? 2.690 0.816 16.631 1.00 96.88 146 TYR A C 1
ATOM 1118 O O . TYR A 1 146 ? 2.321 0.221 15.620 1.00 96.88 146 TYR A O 1
ATOM 1126 N N . CYS A 1 147 ? 3.328 0.207 17.630 1.00 97.50 147 CYS A N 1
ATOM 1127 C CA . CYS A 1 147 ? 3.658 -1.217 17.650 1.00 97.50 147 CYS A CA 1
ATOM 1128 C C . CYS A 1 147 ? 2.825 -1.966 18.686 1.00 97.50 147 CYS A C 1
ATOM 1130 O O . CYS A 1 147 ? 2.564 -1.427 19.758 1.00 97.50 147 CYS A O 1
ATOM 1132 N N . ASN A 1 148 ? 2.466 -3.213 18.381 1.00 97.44 148 ASN A N 1
ATOM 1133 C CA . ASN A 1 148 ? 1.675 -4.069 19.263 1.00 97.44 148 ASN A CA 1
ATOM 1134 C C . ASN A 1 148 ? 2.259 -4.110 20.680 1.00 97.44 148 ASN A C 1
ATOM 1136 O O . ASN A 1 148 ? 3.447 -4.386 20.882 1.00 97.44 148 ASN A O 1
ATOM 1140 N N . ASP A 1 149 ? 1.404 -3.867 21.669 1.00 96.62 149 ASP A N 1
ATOM 1141 C CA . ASP A 1 149 ? 1.741 -3.937 23.083 1.00 96.62 149 ASP A CA 1
ATOM 1142 C C . ASP A 1 149 ? 0.639 -4.665 23.879 1.00 96.62 149 ASP A C 1
ATOM 1144 O O . ASP A 1 149 ? -0.171 -5.409 23.332 1.00 96.62 149 ASP A O 1
ATOM 1148 N N . ARG A 1 150 ? 0.640 -4.537 25.211 1.00 95.88 150 ARG A N 1
ATOM 1149 C CA . ARG A 1 150 ? -0.344 -5.227 26.068 1.00 95.88 150 ARG A CA 1
ATOM 1150 C C . ARG A 1 150 ? -1.766 -4.677 25.943 1.00 95.88 150 ARG A C 1
ATOM 1152 O O . ARG A 1 150 ? -2.703 -5.385 26.297 1.00 95.88 150 ARG A O 1
ATOM 1159 N N . ASN A 1 151 ? -1.905 -3.430 25.516 1.00 95.44 151 ASN A N 1
ATOM 1160 C CA . ASN A 1 151 ? -3.148 -2.674 25.488 1.00 95.44 151 ASN A CA 1
ATOM 1161 C C . ASN A 1 151 ? -3.587 -2.374 24.048 1.00 95.44 151 ASN A C 1
ATOM 1163 O O . ASN A 1 151 ? -4.777 -2.417 23.765 1.00 95.44 151 ASN A O 1
ATOM 1167 N N . ASN A 1 152 ? -2.643 -2.114 23.142 1.00 97.19 152 ASN A N 1
ATOM 1168 C CA . ASN A 1 152 ? -2.908 -1.705 21.767 1.00 97.19 152 ASN A CA 1
ATOM 1169 C C . ASN A 1 152 ? -2.447 -2.768 20.777 1.00 97.19 152 ASN A C 1
ATOM 1171 O O . ASN A 1 152 ? -1.353 -3.318 20.907 1.00 97.19 152 ASN A O 1
ATOM 1175 N N . ASN A 1 153 ? -3.265 -3.017 19.757 1.00 97.06 153 ASN A N 1
ATOM 1176 C CA . ASN A 1 153 ? -2.941 -3.946 18.684 1.00 97.06 153 ASN A CA 1
ATOM 1177 C C . ASN A 1 153 ? -3.252 -3.314 17.331 1.00 97.06 153 ASN A C 1
ATOM 1179 O O . ASN A 1 153 ? -4.271 -2.641 17.162 1.00 97.06 153 ASN A O 1
ATOM 1183 N N . LEU A 1 154 ? -2.377 -3.580 16.375 1.00 97.62 154 LEU A N 1
ATOM 1184 C CA . LEU A 1 154 ? -2.565 -3.326 14.966 1.00 97.62 154 LEU A CA 1
ATOM 1185 C C . LEU A 1 154 ? -3.425 -4.441 14.377 1.00 97.62 154 LEU A C 1
ATOM 1187 O O . LEU A 1 154 ? -3.159 -5.623 14.574 1.00 97.62 154 LEU A O 1
ATOM 1191 N N . LYS A 1 155 ? -4.476 -4.044 13.674 1.00 97.81 155 LYS A N 1
ATOM 1192 C CA . LYS A 1 155 ? -5.474 -4.923 13.077 1.00 97.81 155 LYS A CA 1
ATOM 1193 C C . LYS A 1 155 ? -5.673 -4.493 11.633 1.00 97.81 155 LYS A C 1
ATOM 1195 O O . LYS A 1 155 ? -5.746 -3.296 11.343 1.00 97.81 155 LYS A O 1
ATOM 1200 N N . PHE A 1 156 ? -5.773 -5.467 10.742 1.00 98.50 156 PHE A N 1
ATOM 1201 C CA . PHE A 1 156 ? -5.962 -5.239 9.318 1.00 98.50 156 PHE A CA 1
ATOM 1202 C C . PHE A 1 156 ? -7.212 -5.969 8.845 1.00 98.50 156 PHE A C 1
ATOM 1204 O O . PHE A 1 156 ? -7.377 -7.158 9.116 1.00 98.50 156 PHE A O 1
ATOM 1211 N N . PHE A 1 157 ? -8.100 -5.258 8.155 1.00 98.62 157 PHE A N 1
ATOM 1212 C CA . PHE A 1 157 ? -9.341 -5.818 7.639 1.00 98.62 157 PHE A CA 1
ATOM 1213 C C . PHE A 1 157 ? -9.504 -5.505 6.162 1.00 98.62 157 PHE A C 1
ATOM 1215 O O . PHE A 1 157 ? -9.230 -4.395 5.708 1.00 98.62 157 PHE A O 1
ATOM 1222 N N . VAL A 1 158 ? -10.048 -6.480 5.446 1.00 98.62 158 VAL A N 1
ATOM 1223 C CA . VAL A 1 158 ? -10.478 -6.351 4.060 1.00 98.62 158 VAL A CA 1
ATOM 1224 C C . VAL A 1 158 ? -11.928 -6.796 3.986 1.00 98.62 158 VAL A C 1
ATOM 1226 O O . VAL A 1 158 ? -12.279 -7.886 4.437 1.00 98.62 158 VAL A O 1
ATOM 1229 N N . ASN A 1 159 ? -12.795 -5.936 3.454 1.00 98.25 159 ASN A N 1
ATOM 1230 C CA . ASN A 1 159 ? -14.231 -6.190 3.326 1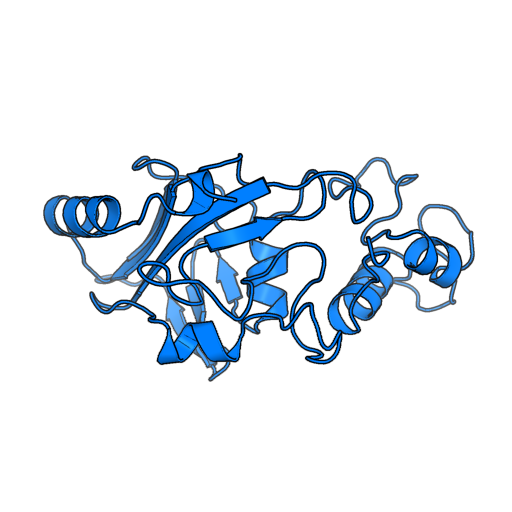.00 98.25 159 ASN A CA 1
ATOM 1231 C C . ASN A 1 159 ? -14.888 -6.606 4.659 1.00 98.25 159 ASN A C 1
ATOM 1233 O O . ASN A 1 159 ? -15.800 -7.431 4.706 1.00 98.25 159 ASN A O 1
ATOM 1237 N N . GLY A 1 160 ? -14.399 -6.025 5.761 1.00 97.69 160 GLY A N 1
ATOM 1238 C CA . GLY A 1 160 ? -14.873 -6.275 7.123 1.00 97.69 160 GLY A CA 1
ATOM 1239 C C . GLY A 1 160 ? -14.392 -7.582 7.762 1.00 97.69 160 GLY A C 1
ATOM 1240 O O . GLY A 1 160 ? -14.819 -7.896 8.871 1.00 97.69 160 GLY A O 1
ATOM 1241 N N . ILE A 1 161 ? -13.511 -8.330 7.094 1.00 98.12 161 ILE A N 1
ATOM 1242 C CA . ILE A 1 161 ? -12.920 -9.575 7.593 1.00 98.12 161 ILE A CA 1
ATOM 1243 C C . ILE A 1 161 ? -11.453 -9.318 7.926 1.00 98.12 161 ILE A C 1
ATOM 1245 O O . ILE A 1 161 ? -10.742 -8.689 7.146 1.00 98.12 161 ILE A O 1
ATOM 1249 N N . GLU A 1 162 ? -11.007 -9.787 9.091 1.00 97.50 162 GLU A N 1
ATOM 1250 C CA . GLU A 1 162 ? -9.605 -9.678 9.492 1.00 97.50 162 GLU A CA 1
ATOM 1251 C C . GLU A 1 162 ? -8.721 -10.437 8.498 1.00 97.50 162 GLU A C 1
ATOM 1253 O O . GLU A 1 162 ? -9.011 -11.581 8.139 1.00 97.50 162 GLU A O 1
ATOM 1258 N N . ASN A 1 163 ? -7.658 -9.787 8.035 1.00 97.75 163 ASN A N 1
ATOM 1259 C CA . ASN A 1 163 ? -6.783 -10.314 7.004 1.00 97.75 163 ASN A CA 1
ATOM 1260 C C . ASN A 1 163 ? -5.343 -10.418 7.548 1.00 97.75 163 ASN A C 1
ATOM 1262 O O . ASN A 1 163 ? -4.790 -9.421 8.013 1.00 97.75 163 ASN A O 1
ATOM 1266 N N . PRO A 1 164 ? -4.717 -11.611 7.518 1.00 97.00 164 PRO A N 1
ATOM 1267 C CA . PRO A 1 164 ? -3.384 -11.824 8.074 1.00 97.00 164 PRO A CA 1
ATOM 1268 C C . PRO A 1 164 ? -2.239 -11.416 7.133 1.00 97.00 164 PRO A C 1
ATOM 1270 O O . PRO A 1 164 ? -1.081 -11.574 7.516 1.00 97.00 164 PRO A O 1
ATOM 1273 N N . GLU A 1 165 ? -2.527 -10.950 5.914 1.00 97.69 165 GLU A N 1
ATOM 1274 C CA . GLU A 1 165 ? -1.505 -10.588 4.921 1.00 97.69 165 GLU A CA 1
ATOM 1275 C C . GLU A 1 165 ? -0.909 -9.195 5.152 1.00 97.69 165 GLU A C 1
ATOM 1277 O O . GLU A 1 165 ? 0.228 -8.961 4.753 1.00 97.69 165 GLU A O 1
ATOM 1282 N N . TYR A 1 166 ? -1.629 -8.293 5.833 1.00 97.50 166 TYR A N 1
ATOM 1283 C CA . TYR A 1 166 ? -1.172 -6.930 6.141 1.00 97.50 166 TYR A CA 1
ATOM 1284 C C . TYR A 1 166 ? -0.582 -6.222 4.906 1.00 97.50 166 TYR A C 1
ATOM 1286 O O . TYR A 1 166 ? -1.287 -5.965 3.932 1.00 97.50 166 TYR A O 1
ATOM 1294 N N . GLU A 1 167 ? 0.704 -5.884 4.944 1.00 96.44 167 GLU A N 1
ATOM 1295 C CA . GLU A 1 167 ? 1.409 -5.152 3.903 1.00 96.44 167 GLU A CA 1
ATOM 1296 C C . GLU A 1 167 ? 1.643 -5.978 2.631 1.00 96.44 167 GLU A C 1
ATOM 1298 O O . GLU A 1 167 ? 1.868 -5.409 1.566 1.00 96.44 167 GLU A O 1
ATOM 1303 N N . GLU A 1 168 ? 1.557 -7.304 2.713 1.00 97.94 168 GLU A N 1
ATOM 1304 C CA . GLU A 1 168 ? 1.686 -8.199 1.557 1.00 97.94 168 GLU A CA 1
ATOM 1305 C C . GLU A 1 168 ? 0.371 -8.341 0.774 1.00 97.94 168 GLU A C 1
ATOM 1307 O O . GLU A 1 168 ? 0.372 -8.906 -0.320 1.00 97.94 168 GLU A O 1
ATOM 1312 N N . TYR A 1 169 ? -0.744 -7.813 1.297 1.00 98.50 169 TYR A N 1
ATOM 1313 C CA . TYR A 1 169 ? -2.043 -7.901 0.635 1.00 98.50 169 TYR A CA 1
ATOM 1314 C C . TYR A 1 169 ? -2.027 -7.191 -0.726 1.00 98.50 169 TYR A C 1
ATOM 1316 O O . TYR A 1 169 ? -1.599 -6.039 -0.835 1.00 98.50 169 TYR A O 1
ATOM 1324 N N . VAL A 1 170 ? -2.544 -7.868 -1.753 1.00 98.50 170 VAL A N 1
ATOM 1325 C CA . VAL A 1 170 ? -2.830 -7.298 -3.079 1.00 98.50 170 VAL A CA 1
ATOM 1326 C C . VAL A 1 170 ? -4.340 -7.147 -3.198 1.00 98.50 170 VAL A C 1
ATOM 1328 O O . VAL A 1 170 ? -5.065 -8.143 -3.193 1.00 98.50 170 VAL A O 1
ATOM 1331 N N . PHE A 1 171 ? -4.820 -5.910 -3.307 1.00 98.38 171 PHE A N 1
ATOM 1332 C CA . PHE A 1 171 ? -6.255 -5.653 -3.301 1.00 98.38 171 PHE A CA 1
ATOM 1333 C C . PHE A 1 171 ? -6.935 -5.994 -4.629 1.00 98.38 171 PHE A C 1
ATOM 1335 O O . PHE A 1 171 ? -6.337 -5.928 -5.705 1.00 98.38 171 PHE A O 1
ATOM 1342 N N . ASN A 1 172 ? -8.215 -6.344 -4.531 1.00 98.25 172 ASN A N 1
ATOM 1343 C CA . ASN A 1 172 ? -9.122 -6.469 -5.661 1.00 98.25 172 ASN A CA 1
ATOM 1344 C C . ASN A 1 172 ? -9.925 -5.182 -5.836 1.00 98.25 172 ASN A C 1
ATOM 1346 O O . ASN A 1 172 ? -10.068 -4.379 -4.914 1.00 98.25 172 ASN A O 1
ATOM 1350 N N . ASP A 1 173 ? -10.470 -5.010 -7.034 1.00 97.94 173 ASP A N 1
ATOM 1351 C CA . ASP A 1 173 ? -11.250 -3.828 -7.366 1.00 97.94 173 ASP A CA 1
ATOM 1352 C C . ASP A 1 173 ? -12.460 -3.670 -6.434 1.00 97.94 173 ASP A C 1
ATOM 1354 O O . ASP A 1 173 ? -13.246 -4.603 -6.240 1.00 97.94 173 ASP A O 1
ATOM 1358 N N . ASN A 1 174 ? -12.629 -2.460 -5.911 1.00 98.06 174 ASN A N 1
ATOM 1359 C CA . ASN A 1 174 ? -13.635 -2.038 -4.938 1.00 98.06 174 ASN A CA 1
ATOM 1360 C C . ASN A 1 174 ? -13.505 -2.648 -3.533 1.00 98.06 174 ASN A C 1
ATOM 1362 O O . ASN A 1 174 ? -14.481 -2.650 -2.772 1.00 98.06 174 ASN A O 1
ATOM 1366 N N . ASP A 1 175 ? -12.331 -3.172 -3.171 1.00 98.62 175 ASP A N 1
ATOM 1367 C CA . ASP A 1 175 ? -12.083 -3.606 -1.799 1.00 98.62 175 ASP A CA 1
ATOM 1368 C C . ASP A 1 175 ? -12.212 -2.441 -0.810 1.00 98.62 175 ASP A C 1
ATOM 1370 O O . ASP A 1 175 ? -11.832 -1.303 -1.084 1.00 98.62 175 ASP A O 1
ATOM 1374 N N . LYS A 1 176 ? -12.708 -2.757 0.389 1.00 98.56 176 LYS A N 1
ATOM 1375 C CA . LYS A 1 176 ? -12.737 -1.838 1.532 1.00 98.56 176 LYS A CA 1
ATOM 1376 C C . LYS A 1 176 ? -11.692 -2.248 2.547 1.00 98.56 176 LYS A C 1
ATOM 1378 O O . LYS A 1 176 ? -11.825 -3.293 3.188 1.00 98.56 176 LYS A O 1
ATOM 1383 N N . ILE A 1 177 ? -10.674 -1.419 2.703 1.00 98.62 177 ILE A N 1
ATOM 1384 C CA . ILE A 1 177 ? -9.476 -1.711 3.478 1.00 98.62 177 ILE A CA 1
ATOM 1385 C C . ILE A 1 177 ? -9.461 -0.846 4.739 1.00 98.62 177 ILE A C 1
ATOM 1387 O O . ILE A 1 177 ? -9.602 0.376 4.680 1.00 98.62 177 ILE A O 1
ATOM 1391 N N . LEU A 1 178 ? -9.257 -1.486 5.890 1.00 98.44 178 LEU A N 1
ATOM 1392 C CA . LEU A 1 178 ? -9.082 -0.820 7.178 1.00 98.44 178 LEU A CA 1
ATOM 1393 C C . LEU A 1 178 ? -7.769 -1.245 7.825 1.00 98.44 178 LEU A C 1
ATOM 1395 O O . LEU A 1 178 ? -7.538 -2.430 8.065 1.00 98.44 178 LEU A O 1
ATOM 1399 N N . VAL A 1 179 ? -6.963 -0.256 8.197 1.00 98.12 179 VAL A N 1
ATOM 1400 C CA . VAL A 1 179 ? -5.858 -0.405 9.148 1.00 98.12 179 VAL A CA 1
ATOM 1401 C C . VAL A 1 179 ? -6.286 0.269 10.451 1.00 98.12 179 VAL A C 1
ATOM 1403 O O . VAL A 1 179 ? -6.628 1.447 10.440 1.00 98.12 179 VAL A O 1
ATOM 1406 N N . SER A 1 180 ? -6.277 -0.451 11.573 1.00 98.25 180 SER A N 1
ATOM 1407 C CA . SER A 1 180 ? -6.596 0.113 12.893 1.00 98.25 180 SER A CA 1
ATOM 1408 C C . SER A 1 180 ? -5.515 -0.235 13.897 1.00 98.25 180 SER A C 1
ATOM 1410 O O . SER A 1 180 ? -5.239 -1.410 14.114 1.00 98.25 180 SER A O 1
ATOM 1412 N N . TYR A 1 181 ? -4.953 0.767 14.562 1.00 98.31 181 TYR A N 1
ATOM 1413 C CA . TYR A 1 181 ? -4.081 0.585 15.716 1.00 98.31 181 TYR A CA 1
ATOM 1414 C C . TYR A 1 181 ? -4.729 1.149 16.977 1.00 98.31 181 TYR A C 1
ATOM 1416 O O . TYR A 1 181 ? -5.015 2.344 17.027 1.00 98.31 181 TYR A O 1
ATOM 1424 N N . GLY A 1 182 ? -4.871 0.322 18.010 1.00 97.81 182 GLY A N 1
ATOM 1425 C CA . GLY A 1 182 ? -5.386 0.752 19.309 1.00 97.81 182 GLY A CA 1
ATOM 1426 C C . GLY A 1 182 ? -6.009 -0.385 20.116 1.00 97.81 182 GLY A C 1
ATOM 1427 O O . GLY A 1 182 ? -5.852 -1.575 19.803 1.00 97.81 182 GLY A O 1
ATOM 1428 N N . ASP A 1 183 ? -6.706 -0.018 21.185 1.00 97.44 183 ASP A N 1
ATOM 1429 C CA . ASP A 1 183 ? -7.402 -0.923 22.100 1.00 97.44 183 ASP A CA 1
ATOM 1430 C C . ASP A 1 183 ? -8.857 -1.204 21.678 1.00 97.44 183 ASP A C 1
ATOM 1432 O O . ASP A 1 183 ? -9.627 -1.786 22.442 1.00 97.44 183 ASP A O 1
ATOM 1436 N N . GLU A 1 184 ? -9.238 -0.847 20.443 1.00 96.88 184 GLU A N 1
ATOM 1437 C CA . GLU A 1 184 ? -10.620 -0.936 19.968 1.00 96.88 184 GLU A CA 1
ATOM 1438 C C . GLU A 1 184 ? -11.174 -2.361 20.055 1.00 96.88 184 GLU A C 1
ATOM 1440 O O . GLU A 1 184 ? -10.593 -3.315 19.518 1.00 96.88 184 GLU A O 1
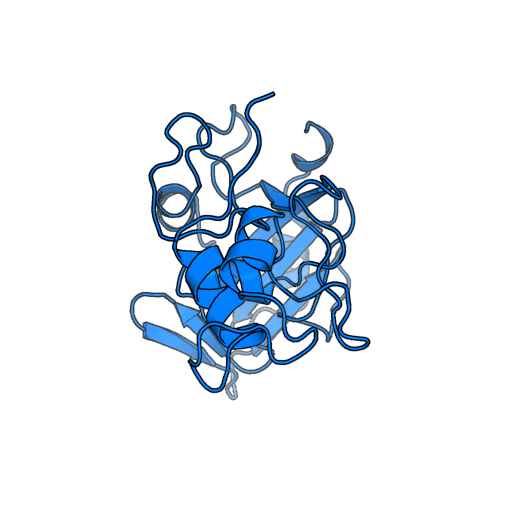ATOM 1445 N N . GLY A 1 185 ? -12.338 -2.487 20.693 1.00 94.62 185 GLY A N 1
ATOM 1446 C CA . GLY A 1 185 ? -13.103 -3.721 20.747 1.00 94.62 185 GLY A CA 1
ATOM 1447 C C . GLY A 1 185 ? -13.927 -3.953 19.481 1.00 94.62 185 GLY A C 1
ATOM 1448 O O . GLY A 1 185 ? -13.934 -3.171 18.531 1.00 94.62 185 GLY A O 1
ATOM 1449 N N . GLU A 1 186 ? -14.684 -5.049 19.473 1.00 95.06 186 GLU A N 1
ATOM 1450 C CA . GLU A 1 186 ? -15.488 -5.465 18.315 1.00 95.06 186 GLU A CA 1
ATOM 1451 C C . GLU A 1 186 ? -16.487 -4.384 17.860 1.00 95.06 186 GLU A C 1
ATOM 1453 O O . GLU A 1 186 ? -16.765 -4.236 16.668 1.00 95.06 186 GLU A O 1
ATOM 1458 N N . LYS A 1 187 ? -17.042 -3.615 18.802 1.00 96.88 187 LYS A N 1
ATOM 1459 C CA . LYS A 1 187 ? -18.034 -2.581 18.499 1.00 96.88 187 LYS A CA 1
ATOM 1460 C C . LYS A 1 187 ? -17.392 -1.384 17.799 1.00 96.88 187 LYS A C 1
ATOM 1462 O O . LYS A 1 187 ? -17.931 -0.918 16.797 1.00 96.88 187 LYS A O 1
ATOM 1467 N N . GLU A 1 188 ? -16.271 -0.902 18.319 1.00 97.38 188 GLU A N 1
ATOM 1468 C CA . GLU A 1 188 ? -15.504 0.210 17.764 1.00 97.38 188 GLU A CA 1
ATOM 1469 C C . GLU A 1 188 ? -14.952 -0.160 16.379 1.00 97.38 188 GLU A C 1
ATOM 1471 O O . GLU A 1 188 ? -15.118 0.603 15.428 1.00 97.38 188 GLU A O 1
ATOM 1476 N N . ILE A 1 189 ? -14.429 -1.380 16.214 1.00 97.81 189 ILE A N 1
ATOM 1477 C CA . ILE A 1 189 ? -13.975 -1.887 14.911 1.00 97.81 189 ILE A CA 1
ATOM 1478 C C . ILE A 1 189 ? -15.119 -1.933 13.892 1.00 97.81 189 ILE A C 1
ATOM 1480 O O . ILE A 1 189 ? -14.955 -1.473 12.764 1.00 97.81 189 ILE A O 1
ATOM 1484 N N . LYS A 1 190 ? -16.318 -2.400 14.267 1.00 97.56 190 LYS A N 1
ATOM 1485 C CA . LYS A 1 190 ? -17.483 -2.363 13.361 1.00 97.56 190 LYS A CA 1
ATOM 1486 C C . LYS A 1 190 ? -17.847 -0.942 12.928 1.00 97.56 190 LYS A C 1
ATOM 1488 O O . LYS A 1 190 ? -18.276 -0.749 11.789 1.00 97.56 190 LYS A O 1
ATOM 1493 N N . GLN A 1 191 ? -17.685 0.047 13.808 1.00 97.88 191 GLN A N 1
ATOM 1494 C CA . GLN A 1 191 ? -17.920 1.452 13.466 1.00 97.88 191 GLN A CA 1
ATOM 1495 C C . GLN A 1 191 ? -16.878 1.973 12.476 1.00 97.88 191 GLN A C 1
ATOM 1497 O O . GLN A 1 191 ? -17.254 2.636 11.513 1.00 97.88 191 GLN A O 1
ATOM 1502 N N . GLN A 1 192 ? -15.603 1.634 12.669 1.00 98.12 192 GLN A N 1
ATOM 1503 C CA . GLN A 1 192 ? -14.537 1.988 11.732 1.00 98.12 192 GLN A CA 1
ATOM 1504 C C . GLN A 1 192 ? -14.729 1.313 10.367 1.00 98.12 192 GLN A C 1
ATOM 1506 O O . GLN A 1 192 ? -14.660 1.986 9.347 1.00 98.12 192 GLN A O 1
ATOM 1511 N N . ILE A 1 193 ? -15.069 0.018 10.328 1.00 98.00 193 ILE A N 1
ATOM 1512 C CA . ILE A 1 193 ? -15.389 -0.694 9.076 1.00 98.00 193 ILE A CA 1
ATOM 1513 C C . ILE A 1 193 ? -16.551 -0.009 8.345 1.00 98.00 193 ILE A C 1
ATOM 1515 O O . ILE A 1 193 ? -16.506 0.185 7.133 1.00 98.00 193 ILE A O 1
ATOM 1519 N N . SER A 1 194 ? -17.588 0.395 9.083 1.00 97.38 194 SER A N 1
ATOM 1520 C CA . SER A 1 194 ? -18.756 1.073 8.508 1.00 97.38 194 SER A CA 1
ATOM 1521 C C . SER A 1 194 ? -18.461 2.503 8.041 1.00 97.38 194 SER A C 1
ATOM 1523 O O . SER A 1 194 ? -19.279 3.079 7.327 1.00 97.38 194 SER A O 1
ATOM 1525 N N . SER A 1 195 ? -17.342 3.099 8.466 1.00 96.75 195 SER A N 1
ATOM 1526 C CA . SER A 1 195 ? -16.948 4.454 8.073 1.00 96.75 195 SER A CA 1
ATOM 1527 C C . SER A 1 195 ? -16.106 4.483 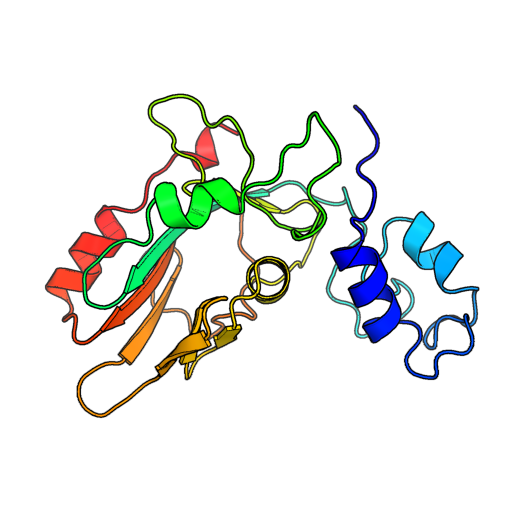6.796 1.00 96.75 195 SER A C 1
ATOM 1529 O O . SER A 1 195 ? -15.858 5.577 6.277 1.00 96.75 195 SER A O 1
ATOM 1531 N N . ILE A 1 196 ? -15.657 3.323 6.302 1.00 96.94 196 ILE A N 1
ATOM 1532 C CA . ILE A 1 196 ? -14.981 3.202 5.009 1.00 96.94 196 ILE A CA 1
ATOM 1533 C C . ILE A 1 196 ? -15.988 3.545 3.912 1.00 96.94 196 ILE A C 1
ATOM 1535 O O . ILE A 1 196 ? -17.137 3.090 3.922 1.00 96.94 196 ILE A O 1
ATOM 1539 N N . THR A 1 197 ? -15.549 4.375 2.978 1.00 96.19 197 THR A N 1
ATOM 1540 C CA . THR A 1 197 ? -16.351 4.876 1.867 1.00 96.19 197 THR A CA 1
ATOM 1541 C C . THR A 1 197 ? -16.643 3.776 0.840 1.00 96.19 197 THR A C 1
ATOM 1543 O O . THR A 1 197 ? -16.434 2.583 1.078 1.00 96.19 197 THR A O 1
ATOM 1546 N N . ASP A 1 198 ? -17.281 4.156 -0.260 1.00 96.25 198 ASP A N 1
ATOM 1547 C CA . ASP A 1 198 ? -17.574 3.278 -1.399 1.00 96.25 198 ASP A CA 1
ATOM 1548 C C . ASP A 1 198 ? -17.282 4.032 -2.706 1.00 96.25 198 ASP A C 1
ATOM 1550 O O . ASP A 1 198 ? -18.025 3.925 -3.683 1.00 96.25 198 ASP A O 1
ATOM 1554 N N . PHE A 1 199 ? -16.279 4.915 -2.663 1.00 96.25 199 PHE A N 1
ATOM 1555 C CA . PHE A 1 199 ? -15.963 5.847 -3.738 1.00 96.25 199 PHE A CA 1
ATOM 1556 C C . PHE A 1 199 ? -15.186 5.176 -4.864 1.00 96.25 199 PHE A C 1
ATOM 1558 O O . PHE A 1 199 ? -15.369 5.581 -6.011 1.00 96.25 199 PHE A O 1
ATOM 1565 N N . SER A 1 200 ? -14.443 4.102 -4.569 1.00 95.12 200 SER A N 1
ATOM 1566 C CA . SER A 1 200 ? -13.725 3.292 -5.566 1.00 95.12 200 SER A CA 1
ATOM 1567 C C . SER A 1 200 ? -14.611 2.838 -6.734 1.00 95.12 200 SER A C 1
ATOM 1569 O O . SER A 1 200 ? -14.161 2.827 -7.872 1.00 95.12 200 SER A O 1
ATOM 1571 N N . LYS A 1 201 ? -15.907 2.598 -6.491 1.00 93.75 201 LYS A N 1
ATOM 1572 C CA . LYS A 1 201 ? -16.896 2.200 -7.513 1.00 93.75 201 LYS A CA 1
ATOM 1573 C C . LYS A 1 201 ? -17.175 3.237 -8.597 1.00 93.75 201 LYS A C 1
ATOM 1575 O O . LYS A 1 201 ? -17.887 2.926 -9.554 1.00 93.75 201 LYS A O 1
ATOM 1580 N N . ASN A 1 202 ? -16.721 4.474 -8.414 1.00 88.94 202 ASN A N 1
ATOM 1581 C CA . ASN A 1 202 ? -16.991 5.579 -9.332 1.00 88.94 202 ASN A CA 1
ATOM 1582 C C . ASN A 1 202 ? -15.804 5.912 -10.251 1.00 88.94 202 ASN A C 1
ATOM 1584 O O . ASN A 1 202 ? -15.921 6.860 -11.031 1.00 88.94 202 ASN A O 1
ATOM 1588 N N . HIS A 1 203 ? -14.707 5.155 -10.160 1.00 85.31 203 HIS A N 1
ATOM 1589 C CA . HIS A 1 203 ? -13.491 5.294 -10.968 1.00 85.31 203 HIS A CA 1
ATOM 1590 C C . HIS A 1 203 ? -13.362 4.142 -11.967 1.00 85.31 203 HIS A C 1
ATOM 15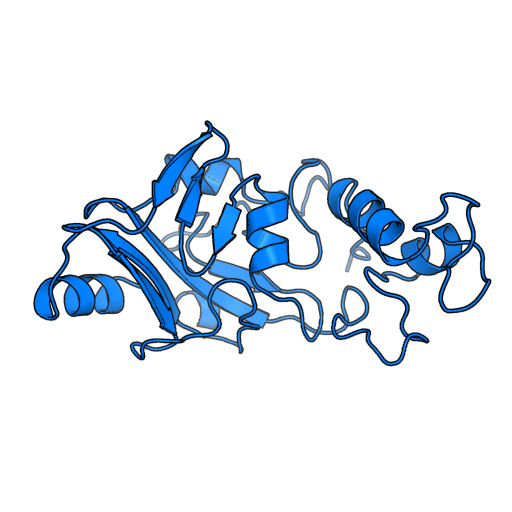92 O O . HIS A 1 203 ? -12.999 4.415 -13.135 1.00 85.31 203 HIS A O 1
#

Solvent-accessible surface area (backbone atoms only — not comparable to full-atom values): 11031 Å² total; per-residue (Å²): 130,82,80,88,62,71,28,65,40,36,51,52,52,17,38,64,67,28,26,74,84,70,80,59,32,18,78,68,74,70,45,52,36,66,61,46,44,76,69,31,29,51,35,54,89,77,33,90,80,51,62,44,41,40,58,72,69,33,79,40,29,21,17,45,41,42,31,52,71,86,38,70,69,41,48,86,65,38,32,80,64,28,42,48,82,91,67,80,72,65,78,44,42,28,63,48,26,40,26,50,54,79,49,60,84,94,49,49,29,48,39,42,40,38,31,23,23,41,60,55,31,44,40,56,37,34,53,27,67,49,27,46,59,46,85,57,33,42,27,45,65,89,65,55,70,52,53,58,57,100,68,30,39,63,47,37,29,49,73,81,38,82,43,95,54,52,29,66,38,58,82,55,71,58,37,37,37,39,41,38,33,30,67,70,48,77,68,54,47,53,52,54,56,68,66,48,67,75,61,25,78,79,114

Radius of gyration: 17.42 Å; Cα contacts (8 Å, |Δi|>4): 422; chains: 1; bounding box: 46×34×49 Å